Protein AF-A0AAN9G1V9-F1 (afdb_monomer)

Radius of gyration: 37.01 Å; Cα contacts (8 Å, |Δi|>4): 57; chains: 1; bounding box: 79×87×119 Å

Mean predicted aligned error: 24.45 Å

Organism: NCBI:txid31220

Structure (mmCIF, N/CA/C/O backbone):
data_AF-A0AAN9G1V9-F1
#
_entry.id   AF-A0AAN9G1V9-F1
#
loop_
_atom_site.group_PDB
_atom_site.id
_atom_site.type_symbol
_atom_site.label_atom_id
_atom_site.label_alt_id
_atom_site.label_comp_id
_atom_site.label_asym_id
_atom_site.label_entity_id
_atom_site.label_seq_id
_atom_site.pdbx_PDB_ins_code
_atom_site.Cartn_x
_atom_site.Cartn_y
_atom_site.Cartn_z
_atom_site.occupancy
_atom_site.B_iso_or_equiv
_atom_site.auth_seq_id
_atom_site.auth_comp_id
_atom_site.auth_asym_id
_atom_site.auth_atom_id
_atom_site.pdbx_PDB_model_num
ATOM 1 N N . MET A 1 1 ? 12.826 -23.739 3.101 1.00 43.09 1 MET A N 1
ATOM 2 C CA . MET A 1 1 ? 11.455 -23.445 2.634 1.00 43.09 1 MET A CA 1
ATOM 3 C C . MET A 1 1 ? 10.716 -24.760 2.512 1.00 43.09 1 MET A C 1
ATOM 5 O O . MET A 1 1 ? 11.063 -25.576 1.669 1.00 43.09 1 MET A O 1
ATOM 9 N N . THR A 1 2 ? 9.796 -25.019 3.431 1.00 38.19 2 THR A N 1
ATOM 10 C CA . THR A 1 2 ? 9.055 -26.280 3.518 1.00 38.19 2 THR A CA 1
ATOM 11 C C . THR A 1 2 ? 7.897 -26.225 2.526 1.00 38.19 2 THR A C 1
ATOM 13 O O . THR A 1 2 ? 6.968 -25.443 2.700 1.00 38.19 2 THR A O 1
ATOM 16 N N . VAL A 1 3 ? 7.967 -27.015 1.455 1.00 50.41 3 VAL A N 1
ATOM 17 C CA . VAL A 1 3 ? 6.829 -27.228 0.548 1.00 50.41 3 VAL A CA 1
ATOM 18 C C . VAL A 1 3 ? 5.730 -27.954 1.331 1.00 50.41 3 VAL A C 1
ATOM 20 O O . VAL A 1 3 ? 6.037 -28.957 1.984 1.00 50.41 3 VAL A O 1
ATOM 23 N N . PRO A 1 4 ? 4.467 -27.491 1.308 1.00 54.38 4 PRO A N 1
ATOM 24 C CA . PRO A 1 4 ? 3.395 -28.166 2.018 1.00 54.38 4 PRO A CA 1
ATOM 25 C C . PRO A 1 4 ? 3.038 -29.438 1.244 1.00 54.38 4 PRO A C 1
ATOM 27 O O . PRO A 1 4 ? 2.270 -29.418 0.285 1.00 54.38 4 PRO A O 1
ATOM 30 N N . PHE A 1 5 ? 3.634 -30.562 1.636 1.00 51.28 5 PHE A N 1
ATOM 31 C CA . PHE A 1 5 ? 3.263 -31.882 1.140 1.00 51.28 5 PHE A CA 1
ATOM 32 C C . PHE A 1 5 ? 1.996 -32.355 1.854 1.00 51.28 5 PHE A C 1
ATOM 34 O O . PHE A 1 5 ? 2.047 -33.204 2.741 1.00 51.28 5 PHE A O 1
ATOM 41 N N . SER A 1 6 ? 0.832 -31.835 1.462 1.00 62.50 6 SER A N 1
ATOM 42 C CA . SER A 1 6 ? -0.387 -32.618 1.645 1.00 62.50 6 SER A CA 1
ATOM 43 C C . SER A 1 6 ? -0.420 -33.663 0.528 1.00 62.50 6 SER A C 1
ATOM 45 O O . SER A 1 6 ? -0.450 -33.332 -0.657 1.00 62.50 6 SER A O 1
ATOM 47 N N . ASN A 1 7 ? -0.366 -34.948 0.888 1.00 62.03 7 ASN A N 1
ATOM 48 C CA . ASN A 1 7 ? -0.497 -36.070 -0.047 1.00 62.03 7 ASN A CA 1
ATOM 49 C C . ASN A 1 7 ? -1.968 -36.222 -0.486 1.00 62.03 7 ASN A C 1
ATOM 51 O O . ASN A 1 7 ? -2.624 -37.229 -0.226 1.00 62.03 7 ASN A O 1
ATOM 55 N N . THR A 1 8 ? -2.534 -35.159 -1.057 1.00 67.81 8 THR A N 1
ATOM 56 C CA . THR A 1 8 ? -3.942 -35.054 -1.433 1.00 67.81 8 THR A CA 1
ATOM 57 C C . THR A 1 8 ? -4.045 -34.817 -2.931 1.00 67.81 8 THR A C 1
ATOM 59 O O . THR A 1 8 ? -3.427 -33.913 -3.483 1.00 67.81 8 THR A O 1
ATOM 62 N N . LYS A 1 9 ? -4.871 -35.624 -3.604 1.00 76.69 9 LYS A N 1
ATOM 63 C CA . LYS A 1 9 ? -5.151 -35.495 -5.047 1.00 76.69 9 LYS A CA 1
ATOM 64 C C . LYS A 1 9 ? -5.981 -34.251 -5.390 1.00 76.69 9 LYS A C 1
ATOM 66 O O . LYS A 1 9 ? -6.107 -33.907 -6.558 1.00 76.69 9 LYS A O 1
ATOM 71 N N . LEU A 1 10 ? -6.556 -33.597 -4.381 1.00 80.69 10 LEU A N 1
ATOM 72 C CA . LEU A 1 10 ? -7.362 -32.391 -4.524 1.00 80.69 10 LEU A CA 1
ATOM 73 C C . LEU A 1 10 ? -6.550 -31.175 -4.079 1.00 80.69 10 LEU A C 1
ATOM 75 O O . LEU A 1 10 ? -5.947 -31.190 -3.003 1.00 80.69 10 LEU A O 1
ATOM 79 N N . ARG A 1 11 ? -6.566 -30.127 -4.908 1.00 78.31 11 ARG A N 1
ATOM 80 C CA . ARG A 1 11 ? -6.025 -28.805 -4.587 1.00 78.31 11 ARG A CA 1
ATOM 81 C C . ARG A 1 11 ? -7.141 -27.773 -4.584 1.00 78.31 11 ARG A C 1
ATOM 83 O O . ARG A 1 11 ? -8.057 -27.837 -5.399 1.00 78.31 11 ARG A O 1
ATOM 90 N N . VAL A 1 12 ? -7.033 -26.826 -3.662 1.00 82.31 12 VAL A N 1
ATOM 91 C CA . VAL A 1 12 ? -7.894 -25.646 -3.630 1.00 82.31 12 VAL A CA 1
ATOM 92 C C . VAL A 1 12 ? -7.513 -24.744 -4.813 1.00 82.31 12 VAL A C 1
ATOM 94 O O . VAL A 1 12 ? -6.318 -24.542 -5.032 1.00 82.31 12 VAL A O 1
ATOM 97 N N . PRO A 1 13 ? -8.480 -24.225 -5.591 1.00 85.44 13 PRO A N 1
ATOM 98 C CA . PRO A 1 13 ? -8.190 -23.269 -6.655 1.00 85.44 13 PRO A CA 1
ATOM 99 C C . PRO A 1 13 ? -7.529 -21.995 -6.118 1.00 85.44 13 PRO A C 1
ATOM 101 O O . PRO A 1 13 ? -7.918 -21.487 -5.065 1.00 85.44 13 PRO A O 1
ATOM 104 N N . ASN A 1 14 ? -6.565 -21.456 -6.864 1.00 83.25 14 ASN A N 1
ATOM 105 C CA . ASN A 1 14 ? -5.857 -20.235 -6.476 1.00 83.25 14 ASN A CA 1
ATOM 106 C C . ASN A 1 14 ? -6.836 -19.064 -6.308 1.00 83.25 14 ASN A C 1
ATOM 108 O O . ASN A 1 14 ? -7.775 -18.903 -7.092 1.00 83.25 14 ASN A O 1
ATOM 112 N N . GLY A 1 15 ? -6.622 -18.246 -5.279 1.00 86.94 15 GLY A N 1
ATOM 113 C CA . GLY A 1 15 ? -7.448 -17.084 -4.961 1.00 86.94 15 GLY A CA 1
ATOM 114 C C . GLY A 1 15 ? -8.801 -17.397 -4.321 1.00 86.94 15 GLY A C 1
ATOM 115 O O . GLY A 1 15 ? -9.485 -16.479 -3.859 1.00 86.94 15 GLY A O 1
ATOM 116 N N . PHE A 1 16 ? -9.190 -18.674 -4.225 1.00 89.06 16 PHE A N 1
ATOM 117 C CA . PHE A 1 16 ? -10.403 -19.085 -3.514 1.00 89.06 16 PHE A CA 1
ATOM 118 C C . PHE A 1 16 ? -10.346 -18.698 -2.032 1.00 89.06 16 PHE A C 1
ATOM 120 O O . PHE A 1 16 ? -11.350 -18.278 -1.454 1.00 89.06 16 PHE A O 1
ATOM 127 N N . GLN A 1 17 ? -9.160 -18.780 -1.423 1.00 88.75 17 GLN A N 1
ATOM 128 C CA . GLN A 1 17 ? -8.962 -18.421 -0.023 1.00 88.75 17 GLN A CA 1
ATOM 129 C C . GLN A 1 17 ? -9.268 -16.941 0.235 1.00 88.75 17 GLN A C 1
ATOM 131 O O . GLN A 1 17 ? -9.935 -16.630 1.221 1.00 88.75 17 GLN A O 1
ATOM 136 N N . ASN A 1 18 ? -8.860 -16.039 -0.664 1.00 89.88 18 ASN A N 1
ATOM 137 C CA . ASN A 1 18 ? -9.174 -14.612 -0.564 1.00 89.88 18 ASN A CA 1
ATOM 138 C C . ASN A 1 18 ? -10.690 -14.362 -0.567 1.00 89.88 18 ASN A C 1
ATOM 140 O O . ASN A 1 18 ? -11.219 -13.665 0.298 1.00 89.88 18 ASN A O 1
ATOM 144 N N . VAL A 1 19 ? -11.407 -14.983 -1.506 1.00 92.06 19 VAL A N 1
ATOM 145 C CA . VAL A 1 19 ? -12.865 -14.839 -1.620 1.00 92.06 19 VAL A CA 1
ATOM 146 C C . VAL A 1 19 ? -13.572 -15.336 -0.356 1.00 92.06 19 VAL A C 1
ATOM 148 O O . VAL A 1 19 ? -14.465 -14.661 0.161 1.00 92.06 19 VAL A O 1
ATOM 151 N N . MET A 1 20 ? -13.146 -16.483 0.179 1.00 93.50 20 MET A N 1
ATOM 152 C CA . MET A 1 20 ? -13.705 -17.034 1.416 1.00 93.50 20 MET A CA 1
ATOM 153 C C . MET A 1 20 ? -13.367 -16.187 2.643 1.00 93.50 20 MET A C 1
ATOM 155 O O . MET A 1 20 ? -14.208 -16.036 3.528 1.00 93.50 20 MET A O 1
ATOM 159 N N . TRP A 1 21 ? -12.172 -15.599 2.691 1.00 91.31 21 TRP A N 1
ATOM 160 C CA . TRP A 1 21 ? -11.768 -14.703 3.770 1.00 91.31 21 TRP A CA 1
ATOM 161 C C . TRP A 1 21 ? -12.626 -13.434 3.807 1.00 91.31 21 TRP A C 1
ATOM 163 O O . TRP A 1 21 ? -13.140 -13.076 4.868 1.00 91.31 21 TRP A O 1
ATOM 173 N N . VAL A 1 22 ? -12.848 -12.791 2.654 1.00 93.88 22 VAL A N 1
ATOM 174 C CA . VAL A 1 22 ? -13.727 -11.614 2.563 1.00 93.88 22 VAL A CA 1
ATOM 175 C C . VAL A 1 22 ? -15.152 -11.982 2.968 1.00 93.88 22 VAL A C 1
ATOM 177 O O . VAL A 1 22 ? -15.743 -11.287 3.789 1.00 93.88 22 VAL A O 1
ATOM 180 N N . PHE A 1 23 ? -15.685 -13.098 2.463 1.00 95.12 23 PHE A N 1
ATOM 181 C CA . PHE A 1 23 ? -17.024 -13.553 2.834 1.00 95.12 23 PHE A CA 1
ATOM 182 C C . PHE A 1 23 ? -17.165 -13.768 4.346 1.00 95.12 23 PHE A C 1
ATOM 184 O O . PHE A 1 23 ? -18.102 -13.260 4.956 1.00 95.12 23 PHE A O 1
ATOM 191 N N . ALA A 1 24 ? -16.217 -14.476 4.966 1.00 95.88 24 ALA A N 1
ATOM 192 C CA . ALA A 1 24 ? -16.230 -14.715 6.405 1.00 95.88 24 ALA A CA 1
ATOM 193 C C . ALA A 1 24 ? -16.179 -13.404 7.203 1.00 95.88 24 ALA A C 1
ATOM 195 O O . ALA A 1 24 ? -16.882 -13.257 8.202 1.00 95.88 24 ALA A O 1
ATOM 196 N N . ARG A 1 25 ? -15.381 -12.432 6.747 1.00 95.69 25 ARG A N 1
ATOM 197 C CA . ARG A 1 25 ? -15.280 -11.117 7.383 1.00 95.69 25 ARG A CA 1
ATOM 198 C C . ARG A 1 25 ? -16.586 -10.330 7.297 1.00 95.69 25 ARG A C 1
ATOM 200 O O . ARG A 1 25 ? -16.987 -9.747 8.297 1.00 95.69 25 ARG A O 1
ATOM 207 N N . GLU A 1 26 ? -17.249 -10.347 6.147 1.00 95.69 26 GLU A N 1
ATOM 208 C CA . GLU A 1 26 ? -18.547 -9.690 5.959 1.00 95.69 26 GLU A CA 1
ATOM 209 C C . GLU A 1 26 ? -19.654 -10.364 6.785 1.00 95.69 26 GLU A C 1
ATOM 211 O O . GLU A 1 26 ? -20.445 -9.686 7.435 1.00 95.69 26 GLU A O 1
ATOM 216 N N . VAL A 1 27 ? -19.648 -11.699 6.891 1.00 97.06 27 VAL A N 1
ATOM 217 C CA . VAL A 1 27 ? -20.566 -12.423 7.789 1.00 97.06 27 VAL A CA 1
ATOM 218 C C . VAL A 1 27 ? -20.347 -12.027 9.249 1.00 97.06 27 VAL A C 1
ATOM 220 O O . VAL A 1 27 ? -21.317 -11.795 9.963 1.00 97.06 27 VAL A O 1
ATOM 223 N N . MET A 1 28 ? -19.097 -11.929 9.707 1.00 96.06 28 MET A N 1
ATOM 224 C CA . MET A 1 28 ? -18.802 -11.499 11.081 1.00 96.06 28 MET A CA 1
ATOM 225 C C . MET A 1 28 ? -19.134 -10.024 11.326 1.00 96.06 28 MET A C 1
ATOM 227 O O . MET A 1 28 ? -19.453 -9.657 12.453 1.00 96.06 28 MET A O 1
ATOM 231 N N . ARG A 1 29 ? -19.060 -9.186 10.288 1.00 96.88 29 ARG A N 1
ATOM 232 C CA . ARG A 1 29 ? -19.394 -7.763 10.364 1.00 96.88 29 ARG A CA 1
ATOM 233 C C . ARG A 1 29 ? -20.897 -7.544 10.507 1.00 96.88 29 ARG A C 1
ATOM 235 O O . ARG A 1 29 ? -21.316 -6.832 11.412 1.00 96.88 29 ARG A O 1
ATOM 242 N N . ASP A 1 30 ? -21.681 -8.164 9.632 1.00 95.50 30 ASP A N 1
ATOM 243 C CA . ASP A 1 30 ? -23.130 -7.946 9.563 1.00 95.50 30 ASP A CA 1
ATOM 244 C C . ASP A 1 30 ? -23.915 -8.875 10.503 1.00 95.50 30 ASP A C 1
ATOM 246 O O . ASP A 1 30 ? -25.106 -8.669 10.727 1.00 95.50 30 ASP A O 1
ATOM 250 N N . ASN A 1 31 ? -23.261 -9.922 11.021 1.00 95.88 31 ASN A N 1
ATOM 251 C CA . ASN A 1 31 ? -23.825 -10.966 11.879 1.00 95.88 31 ASN A CA 1
ATOM 252 C C . ASN A 1 31 ? -25.255 -11.406 11.471 1.00 95.88 31 ASN A C 1
ATOM 254 O O . ASN A 1 31 ? -26.209 -11.283 12.250 1.00 95.88 31 ASN A O 1
ATOM 258 N N . PRO A 1 32 ? -25.451 -11.885 10.227 1.00 96.19 32 PRO A N 1
ATOM 259 C CA . PRO A 1 32 ? -26.775 -12.171 9.699 1.00 96.19 32 PRO A CA 1
ATOM 260 C C . PRO A 1 32 ? -27.383 -13.431 10.329 1.00 96.19 32 PRO A C 1
ATOM 262 O O . PRO A 1 32 ? -26.742 -14.473 10.429 1.00 96.19 32 PRO A O 1
ATOM 265 N N . GLN A 1 33 ? -28.685 -13.384 10.620 1.00 93.88 33 GLN A N 1
ATOM 266 C CA . GLN A 1 33 ? -29.441 -14.522 11.171 1.00 93.88 33 GLN A CA 1
ATOM 267 C C . GLN A 1 33 ? -29.495 -15.745 10.230 1.00 93.88 33 GLN A C 1
ATOM 269 O O . GLN A 1 33 ? -29.652 -16.876 10.680 1.00 93.88 33 GLN A O 1
ATOM 274 N N . ASN A 1 34 ? -29.379 -15.540 8.910 1.00 96.19 34 ASN A N 1
ATOM 275 C CA . ASN A 1 34 ? -29.350 -16.620 7.919 1.00 96.19 34 ASN A CA 1
ATOM 276 C C . ASN A 1 34 ? -28.153 -16.463 6.973 1.00 96.19 34 ASN A C 1
ATOM 278 O O . ASN A 1 34 ? -28.206 -15.726 5.982 1.00 96.19 34 ASN A O 1
ATOM 282 N N . ILE A 1 35 ? -27.092 -17.212 7.271 1.00 95.19 35 ILE A N 1
ATOM 283 C CA . ILE A 1 35 ? -25.820 -17.181 6.540 1.00 95.19 35 ILE A CA 1
ATOM 284 C C . ILE A 1 35 ? -25.989 -17.674 5.098 1.00 95.19 35 ILE A C 1
ATOM 286 O O . ILE A 1 35 ? -25.373 -17.121 4.192 1.00 95.19 35 ILE A O 1
ATOM 290 N N . HIS A 1 36 ? -26.854 -18.659 4.840 1.00 95.56 36 HIS A N 1
ATOM 291 C CA . HIS A 1 36 ? -27.054 -19.194 3.487 1.00 95.56 36 HIS A CA 1
ATOM 292 C C . HIS A 1 36 ? -27.676 -18.155 2.547 1.00 95.56 36 HIS A C 1
ATOM 294 O O . HIS A 1 36 ? -27.183 -17.931 1.439 1.00 95.56 36 HIS A O 1
ATOM 300 N N . LYS A 1 37 ? -28.731 -17.466 3.005 1.00 96.62 37 LYS A N 1
ATOM 301 C CA . LYS A 1 37 ? -29.372 -16.384 2.242 1.00 96.62 37 LYS A CA 1
ATOM 302 C C . LYS A 1 37 ? -28.420 -15.202 2.059 1.00 96.62 37 LYS A C 1
ATOM 304 O O . LYS A 1 37 ? -28.397 -14.604 0.984 1.00 96.62 37 LYS A O 1
ATOM 309 N N . TYR A 1 38 ? -27.635 -14.880 3.086 1.00 96.69 38 TYR A N 1
ATOM 310 C CA . TYR A 1 38 ? -26.616 -13.837 3.013 1.00 96.69 38 TYR A CA 1
ATOM 311 C C . TYR A 1 38 ? -25.524 -14.183 1.990 1.00 96.69 38 TYR A C 1
ATOM 313 O O . TYR A 1 38 ? -25.258 -13.385 1.096 1.00 96.69 38 TYR A O 1
ATOM 321 N N . GLY A 1 39 ? -24.988 -15.405 2.030 1.00 96.31 39 GLY A N 1
ATOM 322 C CA . GLY A 1 39 ? -24.007 -15.915 1.071 1.00 96.31 39 GLY A CA 1
ATOM 323 C C . GLY A 1 39 ? -24.503 -15.874 -0.367 1.00 96.31 39 GLY A C 1
ATOM 324 O O . GLY A 1 39 ? -23.800 -15.369 -1.238 1.00 96.31 39 GLY A O 1
ATOM 325 N N . TYR A 1 40 ? -25.745 -16.294 -0.622 1.00 96.75 40 TYR A N 1
ATOM 326 C CA . TYR A 1 40 ? -26.344 -16.167 -1.952 1.00 96.75 40 TYR A CA 1
ATOM 327 C C . TYR A 1 40 ? -26.345 -14.711 -2.444 1.00 96.75 40 TYR A C 1
ATOM 329 O O . TYR A 1 40 ? -25.928 -14.432 -3.569 1.00 96.75 40 TYR A O 1
ATOM 337 N N . ARG A 1 41 ? -26.763 -13.757 -1.602 1.00 96.50 41 ARG A N 1
ATOM 338 C CA . ARG A 1 41 ? -26.767 -12.325 -1.955 1.00 96.50 41 ARG A CA 1
ATOM 339 C C . ARG A 1 41 ? -25.353 -11.775 -2.153 1.00 96.50 41 ARG A C 1
ATOM 341 O O . ARG A 1 41 ? -25.133 -10.991 -3.071 1.00 96.50 41 ARG A O 1
ATOM 348 N N . PHE A 1 42 ? -24.406 -12.203 -1.328 1.00 95.50 42 PHE A N 1
ATOM 349 C CA . PHE A 1 42 ? -23.008 -11.798 -1.409 1.00 95.50 42 PHE A CA 1
ATOM 350 C C . PHE A 1 42 ? -22.361 -12.265 -2.719 1.00 95.50 42 PHE A C 1
ATOM 352 O O . PHE A 1 42 ? -21.870 -11.445 -3.493 1.00 95.50 42 PHE A O 1
ATOM 359 N N . PHE A 1 43 ? -22.436 -13.561 -3.034 1.00 94.62 43 PHE A N 1
ATOM 360 C CA . PHE A 1 43 ? -21.830 -14.102 -4.252 1.00 94.62 43 PHE A CA 1
ATOM 361 C C . PHE A 1 43 ? -22.541 -13.633 -5.524 1.00 94.62 43 PHE A C 1
ATOM 363 O O . PHE A 1 43 ? -21.879 -13.343 -6.516 1.00 94.62 43 PHE A O 1
ATOM 370 N N . THR A 1 44 ? -23.866 -13.462 -5.503 1.00 95.62 44 THR A N 1
ATOM 371 C CA . THR A 1 44 ? -24.577 -12.856 -6.645 1.00 95.62 44 THR A CA 1
ATOM 372 C C . THR A 1 44 ? -24.180 -11.398 -6.863 1.00 95.62 44 THR A C 1
ATOM 374 O O . THR A 1 44 ? -24.041 -10.977 -8.010 1.00 95.62 44 THR A O 1
ATOM 377 N N . LYS A 1 45 ? -23.946 -10.625 -5.793 1.00 93.50 45 LYS A N 1
ATOM 378 C CA . LYS A 1 45 ? -23.397 -9.266 -5.891 1.00 93.50 45 LYS A CA 1
ATOM 379 C C . LYS A 1 45 ? -21.991 -9.284 -6.495 1.00 93.50 45 LYS A C 1
ATOM 381 O O . LYS A 1 45 ? -21.746 -8.523 -7.424 1.00 93.50 45 LYS A O 1
ATOM 386 N N . LEU A 1 46 ? -21.106 -10.172 -6.035 1.00 91.25 46 LEU A N 1
ATOM 387 C CA . LEU A 1 46 ? -19.757 -10.311 -6.597 1.00 91.25 46 LEU A CA 1
ATOM 388 C C . LEU A 1 46 ? -19.774 -10.678 -8.086 1.00 91.25 46 LEU A C 1
ATOM 390 O O . LEU A 1 46 ? -19.030 -10.089 -8.863 1.00 91.25 46 LEU A O 1
ATOM 394 N N . LEU A 1 47 ? -20.650 -11.596 -8.505 1.00 92.81 47 LEU A N 1
ATOM 395 C CA . LEU A 1 47 ? -20.792 -11.965 -9.917 1.00 92.81 47 LEU A CA 1
ATOM 396 C C . LEU A 1 47 ? -21.274 -10.790 -10.779 1.00 92.81 47 LEU A C 1
ATOM 398 O O . LEU A 1 47 ? -20.784 -10.610 -11.890 1.00 92.81 47 LEU A O 1
ATOM 402 N N . LYS A 1 48 ? -22.195 -9.963 -10.266 1.00 93.88 48 LYS A N 1
ATOM 403 C CA . LYS A 1 48 ? -22.640 -8.743 -10.958 1.00 93.88 48 LYS A CA 1
ATOM 404 C C . LYS A 1 48 ? -21.520 -7.717 -11.083 1.00 93.88 48 LYS A C 1
ATOM 406 O O . LYS A 1 48 ? -21.332 -7.174 -12.163 1.00 93.88 48 LYS A O 1
ATOM 411 N N . ILE A 1 49 ? -20.776 -7.478 -10.002 1.00 89.06 49 ILE A N 1
ATOM 412 C CA . ILE A 1 49 ? -19.627 -6.562 -10.008 1.00 89.06 49 ILE A CA 1
ATOM 413 C C . ILE A 1 49 ? -18.598 -7.035 -11.034 1.00 89.06 49 ILE A C 1
ATOM 415 O O . ILE A 1 49 ? -18.191 -6.255 -11.883 1.00 89.06 49 ILE A O 1
ATOM 419 N N . ARG A 1 50 ? -18.273 -8.333 -11.050 1.00 91.19 50 ARG A N 1
ATOM 420 C CA . ARG A 1 50 ? -17.376 -8.919 -12.053 1.00 91.19 50 ARG A CA 1
ATOM 421 C C . ARG A 1 50 ? -17.874 -8.709 -13.484 1.00 91.19 50 ARG A C 1
ATOM 423 O O . ARG A 1 50 ? -17.068 -8.431 -14.362 1.00 91.19 50 ARG A O 1
ATOM 430 N N . ALA A 1 51 ? -19.175 -8.857 -13.731 1.00 92.06 51 ALA A N 1
ATOM 431 C CA . ALA A 1 51 ? -19.744 -8.652 -15.061 1.00 92.06 51 ALA A CA 1
ATOM 432 C C . ALA A 1 51 ? -19.669 -7.185 -15.523 1.00 92.06 51 ALA A C 1
ATOM 434 O O . ALA A 1 51 ? -19.572 -6.936 -16.719 1.00 92.06 51 ALA A O 1
ATOM 435 N N . ILE A 1 52 ? -19.713 -6.230 -14.589 1.00 93.44 52 ILE A N 1
ATOM 436 C CA . ILE A 1 52 ? -19.686 -4.790 -14.880 1.00 93.44 52 ILE A CA 1
ATOM 437 C C . ILE A 1 52 ? -18.248 -4.267 -14.976 1.00 93.44 52 ILE A C 1
ATOM 439 O O . ILE A 1 52 ? -17.900 -3.579 -15.928 1.00 93.44 52 ILE A O 1
ATOM 443 N N . GLU A 1 53 ? -17.416 -4.574 -13.983 1.00 89.06 53 GLU A N 1
ATOM 444 C CA . GLU A 1 53 ? -16.060 -4.033 -13.844 1.00 89.06 53 GLU A CA 1
ATOM 445 C C . GLU A 1 53 ? -15.009 -4.882 -14.567 1.00 89.06 53 GLU A C 1
ATOM 447 O O . GLU A 1 53 ? -13.879 -4.441 -14.757 1.00 89.06 53 GLU A O 1
ATOM 452 N N . GLY A 1 54 ? -15.339 -6.124 -14.935 1.00 87.31 54 GLY A N 1
ATOM 453 C CA . GLY A 1 54 ? -14.394 -7.071 -15.531 1.00 87.31 54 GLY A CA 1
ATOM 454 C C . GLY A 1 54 ? -13.319 -7.581 -14.562 1.00 87.31 54 GLY A C 1
ATOM 455 O O . GLY A 1 54 ? -12.516 -8.433 -14.938 1.00 87.31 54 GLY A O 1
ATOM 456 N N . HIS A 1 55 ? -13.298 -7.105 -13.313 1.00 82.62 55 HIS A N 1
ATOM 457 C CA . HIS A 1 55 ? -12.313 -7.493 -12.311 1.00 82.62 55 HIS A CA 1
ATOM 458 C C . HIS A 1 55 ? -12.812 -8.663 -11.449 1.00 82.62 55 HIS A C 1
ATOM 460 O O . HIS A 1 55 ? -13.872 -8.589 -10.826 1.00 82.62 55 HIS A O 1
ATOM 466 N N . ASP A 1 56 ? -12.042 -9.755 -11.396 1.00 87.06 56 ASP A N 1
ATOM 467 C CA . ASP A 1 56 ? -12.344 -10.917 -10.555 1.00 87.06 56 ASP A CA 1
ATOM 468 C C . ASP A 1 56 ? -11.515 -10.882 -9.251 1.00 87.06 56 ASP A C 1
ATOM 470 O O . ASP A 1 56 ? -10.287 -11.029 -9.298 1.00 87.06 56 ASP A O 1
ATOM 474 N N . PRO A 1 57 ? -12.146 -10.746 -8.067 1.00 85.00 57 PRO A N 1
ATOM 475 C CA . PRO A 1 57 ? -11.431 -10.743 -6.789 1.00 85.00 57 PRO A CA 1
ATOM 476 C C . PRO A 1 57 ? -10.692 -12.061 -6.503 1.00 85.00 57 PRO A C 1
ATOM 478 O O . PRO A 1 57 ? -9.701 -12.057 -5.764 1.00 85.00 57 PRO A O 1
ATOM 481 N N . ALA A 1 58 ? -11.126 -13.183 -7.093 1.00 87.44 58 ALA A N 1
ATOM 482 C CA . ALA A 1 58 ? -10.392 -14.444 -7.013 1.00 87.44 58 ALA A CA 1
ATOM 483 C C . ALA A 1 58 ? -9.074 -14.358 -7.793 1.00 87.44 58 ALA A C 1
ATOM 485 O O . ALA A 1 58 ? -8.030 -14.759 -7.284 1.00 87.44 58 ALA A O 1
ATOM 486 N N . GLN A 1 59 ? -9.081 -13.759 -8.988 1.00 86.88 59 GLN A N 1
ATOM 487 C 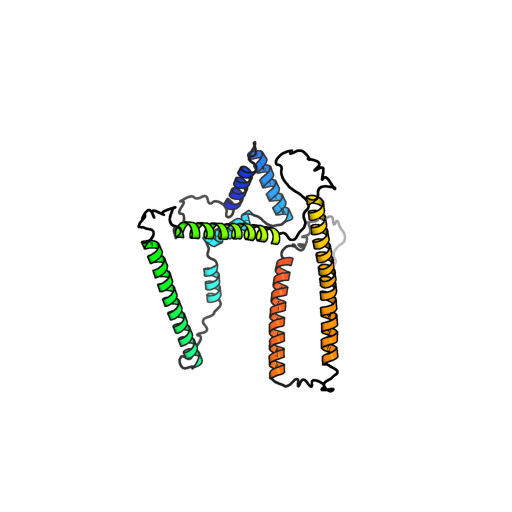CA . GLN A 1 59 ? -7.855 -13.561 -9.763 1.00 86.88 59 GLN A CA 1
ATOM 488 C C . GLN A 1 59 ? -6.877 -12.649 -9.025 1.00 86.88 59 GLN A C 1
ATOM 490 O O . GLN A 1 59 ? -5.694 -12.972 -8.948 1.00 86.88 59 GLN A O 1
ATOM 495 N N . HIS A 1 60 ? -7.350 -11.557 -8.420 1.00 82.69 60 HIS A N 1
ATOM 496 C CA . HIS A 1 60 ? -6.481 -10.678 -7.633 1.00 82.69 60 HIS A CA 1
ATOM 497 C C . HIS A 1 60 ? -5.825 -11.418 -6.452 1.00 82.69 60 HIS A C 1
ATOM 499 O O . HIS A 1 60 ? -4.615 -11.312 -6.240 1.00 82.69 60 HIS A O 1
ATOM 505 N N . GLY A 1 61 ? -6.606 -12.232 -5.732 1.00 83.25 61 GLY A N 1
ATOM 506 C CA . GLY A 1 61 ? -6.100 -13.111 -4.676 1.00 83.25 61 GLY A CA 1
ATOM 507 C C . GLY A 1 61 ? -5.050 -14.098 -5.193 1.00 83.25 61 GLY A C 1
ATOM 508 O O . GLY A 1 61 ? -3.971 -14.201 -4.612 1.00 83.25 61 GLY A O 1
ATOM 509 N N . ALA A 1 62 ? -5.299 -14.733 -6.340 1.00 85.00 62 ALA A N 1
ATOM 510 C CA . ALA A 1 62 ? -4.364 -15.671 -6.959 1.00 85.00 62 ALA A CA 1
ATOM 511 C C . ALA A 1 62 ? -3.003 -15.026 -7.288 1.00 85.00 62 ALA A C 1
ATOM 513 O O . ALA A 1 62 ? -1.967 -15.631 -7.032 1.00 85.00 62 ALA A O 1
ATOM 514 N N . HIS A 1 63 ? -2.980 -13.775 -7.767 1.00 78.44 63 HIS A N 1
ATOM 515 C CA . HIS A 1 63 ? -1.728 -13.040 -8.014 1.00 78.44 63 HIS A CA 1
ATOM 516 C C . HIS A 1 63 ? -0.966 -12.716 -6.717 1.00 78.44 63 HIS A C 1
ATOM 518 O O . HIS A 1 63 ? 0.258 -12.570 -6.713 1.00 78.44 63 HIS A O 1
ATOM 524 N N . SER A 1 64 ? -1.671 -12.559 -5.593 1.00 71.88 64 SER A N 1
ATOM 525 C CA . SER A 1 64 ? -1.036 -12.366 -4.285 1.00 71.88 64 SER A CA 1
ATOM 526 C C . SER A 1 64 ? -0.463 -13.663 -3.710 1.00 71.88 64 SER A C 1
ATOM 528 O O . SER A 1 64 ? 0.631 -13.637 -3.153 1.00 71.88 64 SER A O 1
ATOM 530 N N . GLU A 1 65 ? -1.154 -14.785 -3.915 1.00 71.62 65 GLU A N 1
ATOM 531 C CA . GLU A 1 65 ? -0.709 -16.118 -3.503 1.00 71.62 65 GLU A CA 1
ATOM 532 C C . GLU A 1 65 ? 0.497 -16.584 -4.337 1.00 71.62 65 GLU A C 1
ATOM 534 O O . GLU A 1 65 ? 1.469 -17.094 -3.782 1.00 71.62 65 GLU A O 1
ATOM 539 N N . ASP A 1 66 ? 0.496 -16.337 -5.652 1.00 64.75 66 ASP A N 1
ATOM 540 C CA . ASP A 1 66 ? 1.583 -16.759 -6.547 1.00 64.75 66 ASP A CA 1
ATOM 541 C C . ASP A 1 66 ? 2.899 -16.017 -6.268 1.00 64.75 66 ASP A C 1
ATOM 543 O O . ASP A 1 66 ? 3.961 -16.627 -6.324 1.00 64.75 66 ASP A O 1
ATOM 547 N N . ARG A 1 67 ? 2.863 -14.751 -5.818 1.00 57.62 67 ARG A N 1
ATOM 548 C CA . ARG A 1 67 ? 4.071 -14.032 -5.351 1.00 57.62 67 ARG A CA 1
ATOM 549 C C . ARG A 1 67 ? 4.814 -14.754 -4.224 1.00 57.62 67 ARG A C 1
ATOM 551 O O . ARG A 1 67 ? 6.018 -14.562 -4.070 1.00 57.62 67 ARG A O 1
ATOM 558 N N . PHE A 1 68 ? 4.106 -15.559 -3.434 1.00 52.97 68 PHE A N 1
ATOM 559 C CA . PHE A 1 68 ? 4.678 -16.313 -2.323 1.00 52.97 68 PHE A CA 1
ATOM 560 C C . PHE A 1 68 ? 5.253 -17.673 -2.757 1.00 52.97 68 PHE A C 1
ATOM 562 O O . PHE A 1 68 ? 6.118 -18.212 -2.068 1.00 52.97 68 PHE A O 1
ATOM 569 N N . TYR A 1 69 ? 4.805 -18.219 -3.897 1.00 56.28 69 TYR A N 1
ATOM 570 C CA . TYR A 1 69 ? 5.176 -19.560 -4.374 1.00 56.28 69 TYR A CA 1
ATOM 571 C C . TYR A 1 69 ? 6.051 -19.562 -5.634 1.00 56.28 69 TYR A C 1
ATOM 573 O O . TYR A 1 69 ? 6.914 -20.426 -5.772 1.00 56.28 69 TYR A O 1
ATOM 581 N N . ASN A 1 70 ? 5.898 -18.575 -6.512 1.00 56.84 70 ASN A N 1
ATOM 582 C CA . ASN A 1 70 ? 6.764 -18.313 -7.650 1.00 56.84 70 ASN A CA 1
ATOM 583 C C . ASN A 1 70 ? 7.317 -16.897 -7.520 1.00 56.84 70 ASN A C 1
ATOM 585 O O . ASN A 1 70 ? 6.699 -15.923 -7.948 1.00 56.84 70 ASN A O 1
ATOM 589 N N . ASN A 1 71 ? 8.519 -16.770 -6.957 1.00 55.25 71 ASN A N 1
ATOM 590 C CA . ASN A 1 71 ? 9.244 -15.511 -7.040 1.00 55.25 71 ASN A CA 1
ATOM 591 C C . ASN A 1 71 ? 9.611 -15.244 -8.511 1.00 55.25 71 ASN A C 1
ATOM 593 O O . ASN A 1 71 ? 10.641 -15.704 -9.010 1.00 55.25 71 ASN A O 1
ATOM 597 N N . TRP A 1 72 ? 8.744 -14.516 -9.214 1.00 53.16 72 TRP A N 1
ATOM 598 C CA . TRP A 1 72 ? 8.936 -14.132 -10.610 1.00 53.16 72 TRP A CA 1
ATOM 599 C C . TRP A 1 72 ? 10.190 -13.264 -10.792 1.00 53.16 72 TRP A C 1
ATOM 601 O O . TRP A 1 72 ? 10.767 -13.267 -11.875 1.00 53.16 72 TRP A O 1
ATOM 611 N N . ALA A 1 73 ? 10.705 -12.658 -9.712 1.00 53.69 73 ALA A N 1
ATOM 612 C CA . ALA A 1 73 ? 11.970 -11.927 -9.725 1.00 53.69 73 ALA A CA 1
ATOM 613 C C . ALA A 1 73 ? 13.170 -12.801 -10.135 1.00 53.69 73 ALA A C 1
ATOM 615 O O . ALA A 1 73 ? 14.121 -12.276 -10.703 1.00 53.69 73 ALA A O 1
ATOM 616 N N . TYR A 1 74 ? 13.127 -14.124 -9.909 1.00 53.97 74 TYR A N 1
ATOM 617 C CA . TYR A 1 74 ? 14.178 -15.034 -10.392 1.00 53.97 74 TYR A CA 1
ATOM 618 C C . TYR A 1 74 ? 13.986 -15.465 -11.852 1.00 53.97 74 TYR A C 1
ATOM 620 O O . TYR A 1 74 ? 14.953 -15.806 -12.530 1.00 53.97 74 TYR A O 1
ATOM 628 N N . LYS A 1 75 ? 12.746 -15.461 -12.356 1.00 54.56 75 LYS A N 1
ATOM 629 C CA . LYS A 1 75 ? 12.465 -15.777 -13.764 1.00 54.56 75 LYS A CA 1
ATOM 630 C C . LYS A 1 75 ? 12.775 -14.595 -14.671 1.00 54.56 75 LY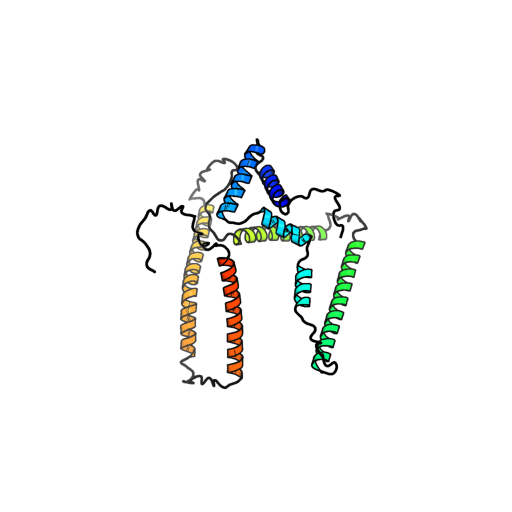S A C 1
ATOM 632 O O . LYS A 1 75 ? 13.268 -14.810 -15.767 1.00 54.56 75 LYS A O 1
ATOM 637 N N . GLU A 1 76 ? 12.533 -13.374 -14.214 1.00 55.97 76 GLU A N 1
ATOM 638 C CA . GLU A 1 76 ? 12.851 -12.161 -14.967 1.00 55.97 76 GLU A CA 1
ATOM 639 C C . GLU A 1 76 ? 14.370 -11.950 -15.051 1.00 55.97 76 GLU A C 1
ATOM 641 O O . GLU A 1 76 ? 14.887 -11.678 -16.131 1.00 55.97 76 GLU A O 1
ATOM 646 N N . SER A 1 77 ? 15.114 -12.232 -13.970 1.00 57.25 77 SER A N 1
ATOM 647 C CA . SER A 1 77 ? 16.582 -12.267 -14.022 1.00 57.25 77 SER A CA 1
ATOM 648 C C . SER A 1 77 ? 17.111 -13.374 -14.935 1.00 57.25 77 SER A C 1
ATOM 650 O O . SER A 1 77 ? 18.065 -13.145 -15.664 1.00 57.25 77 SER A O 1
ATOM 652 N N . ALA A 1 78 ? 16.492 -14.561 -14.935 1.00 57.47 78 ALA A N 1
ATOM 653 C CA . ALA A 1 78 ? 16.904 -15.663 -15.807 1.00 57.47 78 ALA A CA 1
ATOM 654 C C . ALA A 1 78 ? 16.541 -15.418 -17.282 1.00 57.47 78 ALA A C 1
ATOM 656 O O . ALA A 1 78 ? 17.307 -15.782 -18.165 1.00 57.47 78 ALA A O 1
ATOM 657 N N . SER A 1 79 ? 15.403 -14.776 -17.556 1.00 58.28 79 SER A N 1
ATOM 658 C CA . SER A 1 79 ? 14.980 -14.397 -18.908 1.00 58.28 79 SER A CA 1
ATOM 659 C C . SER A 1 79 ? 15.823 -13.258 -19.476 1.00 58.28 79 SER A C 1
ATOM 661 O O . SER A 1 79 ? 16.076 -13.249 -20.675 1.00 58.28 79 SER A O 1
ATOM 663 N N . MET A 1 80 ? 16.253 -12.309 -18.639 1.00 54.72 80 MET A N 1
ATOM 664 C CA . MET A 1 80 ? 17.191 -11.255 -19.030 1.00 54.72 80 ME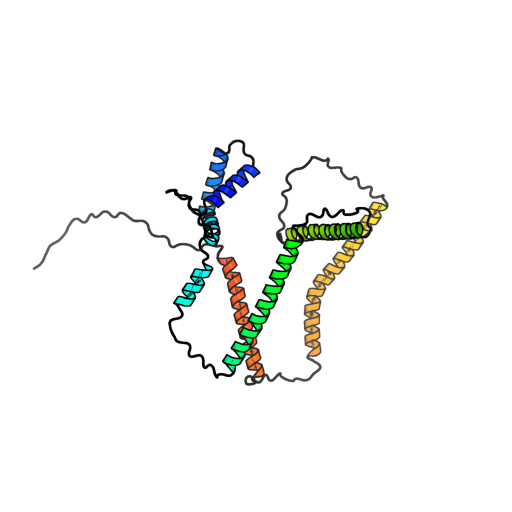T A CA 1
ATOM 665 C C . MET A 1 80 ? 18.582 -11.837 -19.309 1.00 54.72 80 MET A C 1
ATOM 667 O O . MET A 1 80 ? 19.211 -11.445 -20.283 1.00 54.72 80 MET A O 1
ATOM 671 N N . LEU A 1 81 ? 19.017 -12.824 -18.517 1.00 55.19 81 LEU A N 1
ATOM 672 C CA . LEU A 1 81 ? 20.273 -13.544 -18.736 1.00 55.19 81 LEU A CA 1
ATOM 673 C C . LEU A 1 81 ? 20.238 -14.426 -19.997 1.00 55.19 81 LEU A C 1
ATOM 675 O O . LEU A 1 81 ? 21.254 -14.580 -20.652 1.00 55.19 81 LEU A O 1
ATOM 679 N N . ALA A 1 82 ? 19.074 -14.978 -20.356 1.00 57.09 82 ALA A N 1
ATOM 680 C CA . ALA A 1 82 ? 18.904 -15.824 -21.541 1.00 57.09 82 ALA A CA 1
ATOM 681 C C . ALA A 1 82 ? 18.794 -15.046 -22.868 1.00 57.09 82 ALA A C 1
ATOM 683 O O . ALA A 1 82 ? 18.867 -15.661 -23.925 1.00 57.09 82 ALA A O 1
ATOM 684 N N . PHE A 1 83 ? 18.583 -13.725 -22.819 1.00 50.84 83 PHE A N 1
ATOM 685 C CA . PHE A 1 83 ? 18.585 -12.835 -23.993 1.00 50.84 83 PHE A CA 1
ATOM 686 C C . PHE A 1 83 ? 19.928 -12.120 -24.205 1.00 50.84 83 PHE A C 1
ATOM 688 O O . PHE A 1 83 ? 20.088 -11.397 -25.186 1.00 50.84 83 PHE A O 1
ATOM 695 N N . MET A 1 84 ? 20.875 -12.295 -23.282 1.00 56.38 84 MET A N 1
ATOM 696 C CA . MET A 1 84 ? 22.271 -11.930 -23.482 1.00 56.38 84 MET A CA 1
ATOM 697 C C . MET A 1 84 ? 22.939 -13.155 -24.104 1.00 56.38 84 MET A C 1
ATOM 699 O O . MET A 1 84 ? 23.461 -14.004 -23.386 1.00 56.38 84 MET A O 1
ATOM 703 N N . ASP A 1 85 ? 22.811 -13.286 -25.427 1.00 47.81 85 ASP A N 1
ATOM 704 C CA . ASP A 1 85 ? 23.601 -14.236 -26.216 1.00 47.81 85 ASP A CA 1
ATOM 705 C C . ASP A 1 85 ? 25.085 -14.131 -25.820 1.00 47.81 85 ASP A C 1
ATOM 707 O O . ASP A 1 85 ? 25.542 -13.056 -25.425 1.00 47.81 85 ASP A O 1
ATOM 711 N N . ASP A 1 86 ? 25.799 -15.257 -25.918 1.00 53.25 86 ASP A N 1
ATOM 712 C CA . ASP A 1 86 ? 27.217 -15.489 -25.601 1.00 53.25 86 ASP A CA 1
ATOM 713 C C . ASP A 1 86 ? 28.197 -14.604 -26.413 1.00 53.25 86 ASP A C 1
ATOM 715 O O . ASP A 1 86 ? 29.115 -15.086 -27.078 1.00 53.25 86 ASP A O 1
ATOM 719 N N . GLU A 1 87 ? 28.017 -13.289 -26.397 1.00 57.66 87 GLU A N 1
ATOM 720 C CA . GLU A 1 87 ? 29.006 -12.325 -26.843 1.00 57.66 87 GLU A CA 1
ATOM 721 C C . GLU A 1 87 ? 29.984 -12.169 -25.677 1.00 57.66 87 GLU A C 1
ATOM 723 O O . GLU A 1 87 ? 29.695 -11.502 -24.680 1.00 57.66 87 GLU A O 1
ATOM 728 N N . GLU A 1 88 ? 31.111 -12.887 -25.749 1.00 60.22 88 GLU A N 1
ATOM 729 C CA . GLU A 1 88 ? 32.238 -12.699 -24.835 1.00 60.22 88 GLU A CA 1
ATOM 730 C C . GLU A 1 88 ? 32.563 -11.202 -24.792 1.00 60.22 88 GLU A C 1
ATOM 732 O O . GLU A 1 88 ? 33.130 -10.638 -25.728 1.00 60.22 88 GLU A O 1
ATOM 737 N N . ILE A 1 89 ? 32.156 -10.534 -23.712 1.00 61.44 89 ILE A N 1
ATOM 738 C CA . ILE A 1 89 ? 32.548 -9.154 -23.457 1.00 61.44 89 ILE A CA 1
ATOM 739 C C . ILE A 1 89 ? 34.050 -9.214 -23.167 1.00 61.44 89 ILE A C 1
ATOM 741 O O . ILE A 1 89 ? 34.456 -9.550 -22.053 1.00 61.44 89 ILE A O 1
ATOM 745 N N . ASP A 1 90 ? 34.867 -8.939 -24.184 1.00 66.56 90 ASP A N 1
ATOM 746 C CA . ASP A 1 90 ? 36.322 -8.832 -24.070 1.00 66.56 90 ASP A CA 1
ATOM 747 C C . ASP A 1 90 ? 36.659 -7.540 -23.312 1.00 66.56 90 ASP A C 1
ATOM 749 O O . ASP A 1 90 ? 36.860 -6.464 -23.880 1.00 66.56 90 ASP A O 1
ATOM 753 N N . ILE A 1 91 ? 36.575 -7.621 -21.983 1.00 71.31 91 ILE A N 1
ATOM 754 C CA . ILE A 1 91 ? 36.919 -6.528 -21.078 1.00 71.31 91 ILE A CA 1
ATOM 755 C C . ILE A 1 91 ? 38.444 -6.466 -21.003 1.00 71.31 91 ILE A C 1
ATOM 757 O O . ILE A 1 91 ? 39.067 -7.310 -20.354 1.00 71.31 91 ILE A O 1
ATOM 761 N N . ASP A 1 92 ? 39.041 -5.439 -21.609 1.00 79.12 92 ASP A N 1
ATOM 762 C CA . ASP A 1 92 ? 40.469 -5.167 -21.453 1.00 79.12 92 ASP A CA 1
ATOM 763 C C . ASP A 1 92 ? 40.783 -4.849 -19.980 1.00 79.12 92 ASP A C 1
ATOM 765 O O . ASP A 1 92 ? 40.433 -3.799 -19.431 1.00 79.12 92 ASP A O 1
ATOM 769 N N . LEU A 1 93 ? 41.436 -5.802 -19.315 1.00 78.19 93 LEU A N 1
ATOM 770 C CA . LEU A 1 93 ? 41.837 -5.719 -17.911 1.00 78.19 93 LEU A CA 1
ATOM 771 C C . LEU A 1 93 ? 42.913 -4.653 -17.648 1.00 78.19 93 LEU A C 1
ATOM 773 O O . LEU A 1 93 ? 43.171 -4.367 -16.482 1.00 78.19 93 LEU A O 1
ATOM 777 N N . ASN A 1 94 ? 43.535 -4.091 -18.691 1.00 81.19 94 ASN A N 1
ATOM 778 C CA . ASN A 1 94 ? 44.521 -3.013 -18.574 1.00 81.19 94 ASN A CA 1
ATOM 779 C C . ASN A 1 94 ? 43.951 -1.626 -18.921 1.00 81.19 94 ASN A C 1
ATOM 781 O O . ASN A 1 94 ? 44.701 -0.647 -18.912 1.00 81.19 94 ASN A O 1
ATOM 785 N N . ASP A 1 95 ? 42.660 -1.515 -19.251 1.00 89.12 95 ASP A N 1
ATOM 786 C CA . ASP A 1 95 ? 42.021 -0.218 -19.472 1.00 89.12 95 ASP A CA 1
ATOM 787 C C . ASP A 1 95 ? 41.887 0.546 -18.136 1.00 89.12 95 ASP A C 1
ATOM 789 O O . ASP A 1 95 ? 41.276 0.049 -17.185 1.00 89.12 95 ASP A O 1
ATOM 793 N N . PRO A 1 96 ? 42.391 1.789 -18.025 1.00 89.88 96 PRO A N 1
ATOM 794 C CA . PRO A 1 96 ? 42.243 2.584 -16.810 1.00 89.88 96 PRO A CA 1
ATOM 795 C C . PRO A 1 96 ? 40.792 2.742 -16.326 1.00 89.88 96 PRO A C 1
ATOM 797 O O . PRO A 1 96 ? 40.565 2.927 -15.126 1.00 89.88 96 PRO A O 1
ATOM 800 N N . ALA A 1 97 ? 39.796 2.680 -17.217 1.00 87.31 97 ALA A N 1
ATOM 801 C CA . ALA A 1 97 ? 38.392 2.753 -16.815 1.00 87.31 97 ALA A CA 1
ATOM 802 C C . ALA A 1 97 ? 37.903 1.461 -16.130 1.00 87.31 97 ALA A C 1
ATOM 804 O O . ALA A 1 97 ? 37.127 1.539 -15.169 1.00 87.31 97 ALA A O 1
ATOM 805 N N . THR A 1 98 ? 38.380 0.285 -16.557 1.00 87.50 98 THR A N 1
ATOM 806 C CA . THR A 1 98 ? 38.032 -1.006 -15.939 1.00 87.50 98 THR A CA 1
ATOM 807 C C . THR A 1 98 ? 38.677 -1.139 -14.560 1.00 87.50 98 THR A C 1
ATOM 809 O O . THR A 1 98 ? 38.008 -1.555 -13.608 1.00 87.50 98 THR A O 1
ATOM 812 N N . GLU A 1 99 ? 39.912 -0.658 -14.393 1.00 87.81 99 GLU A N 1
ATOM 813 C CA . GLU A 1 99 ? 40.588 -0.579 -13.093 1.00 87.81 99 GLU A CA 1
ATOM 814 C C . GLU A 1 99 ? 39.846 0.340 -12.106 1.00 87.81 99 GLU A C 1
ATOM 816 O O . GLU A 1 99 ? 39.592 -0.040 -10.957 1.00 87.81 99 GLU A O 1
ATOM 821 N N . GLN A 1 100 ? 39.433 1.535 -12.545 1.00 90.44 100 GLN A N 1
ATOM 822 C CA . GLN A 1 100 ? 38.661 2.470 -11.714 1.00 90.44 100 GLN A CA 1
ATOM 823 C C . GLN A 1 100 ? 37.307 1.884 -11.297 1.00 90.44 100 GLN A C 1
ATOM 825 O O . GLN A 1 100 ? 36.908 2.001 -10.132 1.00 90.44 100 GLN A O 1
ATOM 830 N N . ALA A 1 101 ? 36.610 1.219 -12.223 1.00 89.12 101 ALA A N 1
ATOM 831 C CA . ALA A 1 101 ? 35.352 0.540 -11.938 1.00 89.12 101 ALA A CA 1
ATOM 832 C C . ALA A 1 101 ? 35.543 -0.607 -10.932 1.00 89.12 101 ALA A C 1
ATOM 834 O O . ALA A 1 101 ? 34.770 -0.726 -9.976 1.00 89.12 101 ALA A O 1
ATOM 835 N N . ALA A 1 102 ? 36.603 -1.407 -11.083 1.00 90.94 102 ALA A N 1
ATOM 836 C CA . ALA A 1 102 ? 36.933 -2.488 -10.160 1.00 90.94 102 ALA A CA 1
ATOM 837 C C . ALA A 1 102 ? 37.204 -1.961 -8.742 1.00 90.94 102 ALA A C 1
ATOM 839 O O . ALA A 1 102 ? 36.633 -2.473 -7.775 1.00 90.94 102 ALA A O 1
ATOM 840 N N . VAL A 1 103 ? 38.001 -0.895 -8.607 1.00 93.31 103 VAL A N 1
ATOM 841 C CA . VAL A 1 103 ? 38.273 -0.246 -7.313 1.00 93.31 103 VAL A CA 1
ATOM 842 C C . VAL A 1 103 ? 36.983 0.274 -6.674 1.00 93.31 103 VAL A C 1
ATOM 844 O O . VAL A 1 103 ? 36.769 0.084 -5.472 1.00 93.31 103 VAL A O 1
ATOM 847 N N . LEU A 1 104 ? 36.085 0.879 -7.457 1.00 95.12 104 LEU A N 1
ATOM 848 C CA . LEU A 1 104 ? 34.801 1.379 -6.963 1.00 95.12 104 LEU A CA 1
ATOM 849 C C . LEU A 1 104 ? 33.907 0.244 -6.443 1.00 95.12 104 LEU A C 1
ATOM 851 O O . LEU A 1 104 ? 33.370 0.344 -5.336 1.00 95.12 104 LEU A O 1
ATOM 855 N N . ILE A 1 105 ? 33.776 -0.844 -7.206 1.00 94.00 105 ILE A N 1
ATOM 856 C CA . ILE A 1 105 ? 32.978 -2.017 -6.821 1.00 94.00 105 ILE A CA 1
ATOM 857 C C . ILE A 1 105 ? 33.546 -2.648 -5.543 1.00 94.00 105 ILE A C 1
ATOM 859 O O . ILE A 1 105 ? 32.798 -2.925 -4.602 1.00 94.00 105 ILE A O 1
ATOM 863 N N . GLN A 1 106 ? 34.868 -2.809 -5.458 1.00 93.19 106 GLN A N 1
ATOM 864 C CA . GLN A 1 106 ? 35.541 -3.350 -4.274 1.00 93.19 106 GLN A CA 1
ATOM 865 C C . GLN A 1 106 ? 35.341 -2.459 -3.040 1.00 93.19 106 GLN A C 1
ATOM 867 O O . GLN A 1 106 ? 35.020 -2.959 -1.957 1.00 93.19 106 GLN A O 1
ATOM 872 N N . ALA A 1 107 ? 35.478 -1.138 -3.188 1.00 93.69 107 ALA A N 1
ATOM 873 C CA . ALA A 1 107 ? 35.268 -0.184 -2.103 1.00 93.69 107 ALA A CA 1
ATOM 874 C C . ALA A 1 107 ? 33.814 -0.199 -1.601 1.00 93.69 107 ALA A C 1
ATOM 876 O O . ALA A 1 107 ? 33.570 -0.250 -0.389 1.00 93.69 107 ALA A O 1
ATOM 877 N N . GLN A 1 108 ? 32.841 -0.213 -2.518 1.00 96.38 108 GLN A N 1
ATOM 878 C CA . GLN A 1 108 ? 31.423 -0.295 -2.168 1.00 96.38 108 GLN A CA 1
ATOM 879 C C . GLN A 1 108 ? 31.083 -1.611 -1.467 1.00 96.38 108 GLN A C 1
ATOM 881 O O . GLN A 1 108 ? 30.398 -1.590 -0.439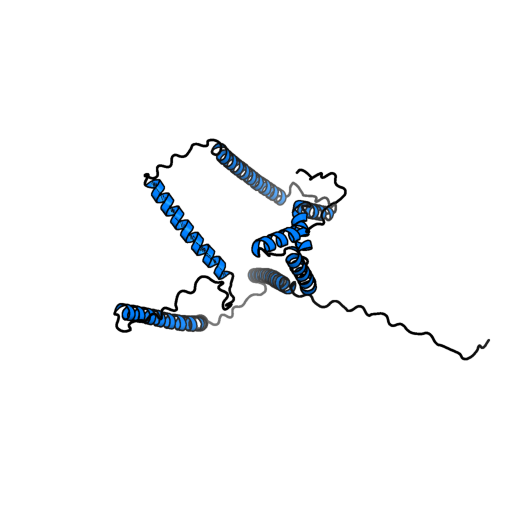 1.00 96.38 108 GLN A O 1
ATOM 886 N N . PHE A 1 109 ? 31.594 -2.738 -1.969 1.00 95.69 109 PHE A N 1
ATOM 887 C CA . PHE A 1 109 ? 31.370 -4.054 -1.376 1.00 95.69 109 PHE A CA 1
ATOM 888 C C . PHE A 1 109 ? 31.980 -4.159 0.025 1.00 95.69 109 PHE A C 1
ATOM 890 O O . PHE A 1 109 ? 31.313 -4.607 0.958 1.00 95.69 109 PHE A O 1
ATOM 897 N N . LYS A 1 110 ? 33.203 -3.651 0.224 1.00 95.12 110 LYS A N 1
ATOM 898 C CA . LYS A 1 110 ? 33.828 -3.572 1.552 1.00 95.12 110 LYS A CA 1
ATOM 899 C C . LYS A 1 110 ? 32.971 -2.761 2.529 1.00 95.12 110 LYS A C 1
ATOM 901 O O . LYS A 1 110 ? 32.747 -3.192 3.659 1.00 95.12 110 LYS A O 1
ATOM 906 N N . GLY A 1 111 ? 32.440 -1.618 2.088 1.00 95.38 111 GLY A N 1
ATOM 907 C CA . GLY A 1 111 ? 31.524 -0.804 2.888 1.00 95.38 111 GLY A CA 1
ATOM 908 C C . GLY A 1 111 ? 30.200 -1.512 3.198 1.00 95.38 111 GLY A C 1
ATOM 909 O O . GLY A 1 111 ? 29.694 -1.414 4.315 1.00 95.38 111 GLY A O 1
ATOM 910 N N . PHE A 1 112 ? 29.643 -2.245 2.231 1.00 95.06 112 PHE A N 1
ATOM 911 C CA . PHE A 1 112 ? 28.445 -3.061 2.427 1.00 95.06 112 PHE A CA 1
ATOM 912 C C . PHE A 1 112 ? 28.677 -4.155 3.473 1.00 95.06 112 PHE A C 1
ATOM 914 O O . PHE A 1 112 ? 27.868 -4.285 4.389 1.00 95.06 112 PHE A O 1
ATOM 921 N N . MET A 1 113 ? 29.795 -4.879 3.389 1.00 94.06 113 MET A N 1
ATOM 922 C CA . MET A 1 113 ? 30.149 -5.920 4.355 1.00 94.06 113 MET A CA 1
ATOM 923 C C . MET A 1 113 ? 30.321 -5.341 5.762 1.00 94.06 113 MET A C 1
ATOM 925 O O . MET A 1 113 ? 29.721 -5.860 6.695 1.00 94.06 113 MET A O 1
ATOM 929 N N . ALA A 1 114 ? 31.020 -4.212 5.916 1.00 93.81 114 ALA A N 1
ATOM 930 C CA . ALA A 1 114 ? 31.152 -3.545 7.214 1.00 93.81 114 ALA A CA 1
ATOM 931 C C . ALA A 1 114 ? 29.786 -3.155 7.810 1.00 93.81 114 ALA A C 1
ATOM 933 O O . ALA A 1 114 ? 29.507 -3.436 8.973 1.00 93.81 114 ALA A O 1
ATOM 934 N N . ARG A 1 115 ? 28.892 -2.559 7.006 1.00 92.88 115 ARG A N 1
ATOM 935 C CA . ARG A 1 115 ? 27.530 -2.215 7.452 1.00 92.88 115 ARG A CA 1
ATOM 936 C C . ARG A 1 115 ? 26.700 -3.449 7.801 1.00 92.88 115 ARG A C 1
ATOM 938 O O . ARG A 1 115 ? 25.928 -3.403 8.755 1.00 92.88 115 ARG A O 1
ATOM 945 N N . LYS A 1 116 ? 26.858 -4.540 7.049 1.00 91.94 116 LYS A N 1
ATOM 946 C CA . LYS A 1 116 ? 26.161 -5.807 7.284 1.00 91.94 116 LYS A CA 1
ATOM 947 C C . LYS A 1 116 ? 26.616 -6.466 8.585 1.00 91.94 116 LYS A C 1
ATOM 949 O O . LYS A 1 116 ? 25.760 -6.892 9.351 1.00 91.94 116 LYS A O 1
ATOM 954 N N . GLU A 1 117 ? 27.919 -6.486 8.861 1.00 90.12 117 GLU A N 1
ATOM 955 C CA . GLU A 1 117 ? 28.464 -6.990 10.128 1.00 90.12 117 GLU A CA 1
ATOM 956 C C . GLU A 1 117 ? 28.005 -6.131 11.312 1.00 90.12 117 GLU A C 1
ATOM 958 O O . GLU A 1 117 ? 27.522 -6.673 12.298 1.00 90.12 117 GLU A O 1
ATOM 963 N N . ILE A 1 118 ? 28.027 -4.796 11.191 1.00 87.75 118 ILE A N 1
ATOM 964 C CA . ILE A 1 118 ? 27.503 -3.896 12.236 1.00 87.75 118 ILE A CA 1
ATOM 965 C C . ILE A 1 118 ? 26.004 -4.129 12.466 1.00 87.75 118 ILE A C 1
ATOM 967 O O . ILE A 1 118 ? 25.550 -4.164 13.606 1.00 87.75 118 ILE A O 1
ATOM 971 N N . SER A 1 119 ? 25.217 -4.295 11.400 1.00 86.38 119 SER A N 1
ATOM 972 C CA . SER A 1 119 ? 23.787 -4.598 11.519 1.00 86.38 119 SER A CA 1
ATOM 973 C C . SER A 1 119 ? 23.544 -5.955 12.177 1.00 86.38 119 SER A C 1
ATOM 975 O O . SER A 1 119 ? 22.595 -6.091 12.943 1.00 86.38 119 SER A O 1
ATOM 977 N N . ARG A 1 120 ? 24.382 -6.952 11.877 1.00 84.31 120 ARG A N 1
ATOM 978 C CA . ARG A 1 120 ? 24.297 -8.287 12.468 1.00 84.31 120 ARG A CA 1
ATOM 979 C C . ARG A 1 120 ? 24.681 -8.259 13.945 1.00 84.31 120 ARG A C 1
ATOM 981 O O . ARG A 1 120 ? 23.932 -8.805 14.742 1.00 84.31 120 ARG A O 1
ATOM 988 N N . ALA A 1 121 ? 25.769 -7.579 14.305 1.00 78.31 121 ALA A N 1
ATOM 989 C CA . ALA A 1 121 ? 26.184 -7.381 15.692 1.00 78.31 121 ALA A CA 1
ATOM 990 C C . ALA A 1 121 ? 25.083 -6.690 16.510 1.00 78.31 121 ALA A C 1
ATOM 992 O O . ALA A 1 121 ? 24.648 -7.238 17.511 1.00 78.31 121 ALA A O 1
ATOM 993 N N . LYS A 1 122 ? 24.501 -5.593 16.000 1.00 74.81 122 LYS A N 1
ATOM 994 C CA . LYS A 1 122 ? 23.360 -4.921 16.652 1.00 74.81 122 LYS A CA 1
ATOM 995 C C . LYS A 1 122 ? 22.150 -5.832 16.868 1.00 74.81 122 LYS A C 1
ATOM 997 O O . LYS A 1 122 ? 21.491 -5.729 17.891 1.00 74.81 122 LYS A O 1
ATOM 1002 N N . SER A 1 123 ? 21.846 -6.711 15.912 1.00 68.44 123 SER A N 1
ATOM 1003 C CA . SER A 1 123 ? 20.740 -7.669 16.059 1.00 68.44 123 SER A CA 1
ATOM 1004 C C . SER A 1 123 ? 21.042 -8.827 17.015 1.00 68.44 123 SER A C 1
ATOM 1006 O O . SER A 1 123 ? 20.116 -9.505 17.446 1.00 68.44 123 SER A O 1
ATOM 1008 N N . VAL A 1 124 ? 22.322 -9.090 17.301 1.00 60.94 124 VAL A N 1
ATOM 1009 C CA . VAL A 1 124 ? 22.756 -10.097 18.278 1.00 60.94 124 VAL A CA 1
ATOM 1010 C C . VAL A 1 124 ? 22.772 -9.488 19.678 1.00 60.94 124 VAL A C 1
ATOM 1012 O O . VAL A 1 124 ? 22.236 -10.122 20.577 1.00 60.94 124 VAL A O 1
ATOM 1015 N N . ASP A 1 125 ? 23.254 -8.252 19.838 1.00 54.56 125 ASP A N 1
ATOM 1016 C CA . ASP A 1 125 ? 23.188 -7.522 21.114 1.00 54.56 125 ASP A CA 1
ATOM 1017 C C . ASP A 1 125 ? 21.726 -7.334 21.563 1.00 54.56 125 ASP A C 1
ATOM 1019 O O . ASP A 1 125 ? 21.379 -7.672 22.688 1.00 54.56 125 ASP A O 1
ATOM 1023 N N . GLN A 1 126 ? 20.821 -6.959 20.645 1.00 54.31 126 GLN A N 1
ATOM 1024 C CA . GLN A 1 126 ? 19.378 -6.879 20.935 1.00 54.31 126 GLN A CA 1
ATOM 1025 C C . GLN A 1 126 ? 18.726 -8.226 21.284 1.00 54.31 126 GLN A C 1
ATOM 1027 O O . GLN A 1 126 ? 17.671 -8.238 21.900 1.00 54.31 126 GLN A O 1
ATOM 1032 N N . LYS A 1 127 ? 19.314 -9.359 20.880 1.00 50.81 127 LYS A N 1
ATOM 1033 C CA . LYS A 1 127 ? 18.794 -10.696 21.210 1.00 50.81 127 LYS A CA 1
ATOM 1034 C C . LYS A 1 127 ? 19.373 -11.270 22.495 1.00 50.81 127 LYS A C 1
ATOM 1036 O O . LYS A 1 127 ? 18.729 -12.117 23.096 1.00 50.81 127 LYS A O 1
ATOM 1041 N N . GLN A 1 128 ? 20.578 -10.858 22.883 1.00 48.81 128 GLN A N 1
ATOM 1042 C CA . GLN A 1 128 ? 21.176 -11.270 24.151 1.00 48.81 128 GLN A CA 1
ATOM 1043 C C . GLN A 1 128 ? 20.597 -10.477 25.329 1.00 48.81 128 GLN A C 1
ATOM 1045 O O . GLN A 1 128 ? 20.480 -11.040 26.408 1.00 48.81 128 GLN A O 1
ATOM 1050 N N . GLU A 1 129 ? 20.142 -9.239 25.110 1.00 48.84 129 GLU A N 1
ATOM 1051 C CA . GLU A 1 129 ? 19.421 -8.448 26.123 1.00 48.84 129 GLU A CA 1
ATOM 1052 C C . GLU A 1 129 ? 17.942 -8.865 26.308 1.00 48.84 129 GLU A C 1
ATOM 1054 O O . GLU A 1 129 ? 17.326 -8.473 27.289 1.00 48.84 129 GLU A O 1
ATOM 1059 N N . GLU A 1 130 ? 17.356 -9.671 25.409 1.00 50.75 130 GLU A N 1
ATOM 1060 C CA . GLU A 1 130 ? 15.952 -10.129 25.512 1.00 50.75 130 GLU A CA 1
ATOM 1061 C C . GLU A 1 130 ? 15.780 -11.492 26.227 1.00 50.75 130 GLU A C 1
ATOM 1063 O O . GLU A 1 130 ? 14.648 -11.882 26.507 1.00 50.75 130 GLU A O 1
ATOM 1068 N N . GLU A 1 131 ? 16.861 -12.231 26.528 1.00 48.62 131 GLU A N 1
ATOM 1069 C CA . GLU A 1 131 ? 16.792 -13.526 27.247 1.00 48.62 131 GLU A CA 1
ATOM 1070 C C . GLU A 1 131 ? 17.047 -13.424 28.761 1.00 48.62 131 GLU A C 1
ATOM 1072 O O . GLU A 1 131 ? 16.809 -14.391 29.488 1.00 48.62 131 GLU A O 1
ATOM 1077 N N . GLU A 1 132 ? 17.445 -12.256 29.264 1.00 49.56 132 GLU A N 1
ATOM 1078 C CA . GLU A 1 132 ? 17.308 -11.932 30.681 1.00 49.56 132 GLU A CA 1
ATOM 1079 C C . GLU A 1 132 ? 15.998 -11.154 30.841 1.00 49.56 132 GLU A C 1
ATOM 1081 O O . GLU A 1 132 ? 15.940 -9.943 30.648 1.00 49.56 132 GLU A O 1
ATOM 1086 N N . GLU A 1 133 ? 14.916 -11.860 31.188 1.00 52.31 133 GLU A N 1
ATOM 1087 C CA . GLU A 1 133 ? 13.765 -11.249 31.861 1.00 52.31 133 GLU A CA 1
ATOM 1088 C C . GLU A 1 133 ? 14.234 -10.738 33.239 1.00 52.31 133 GLU A C 1
ATOM 1090 O O . GLU A 1 133 ? 13.835 -11.243 34.288 1.00 52.31 133 GLU A O 1
ATOM 1095 N N . GLU A 1 134 ? 15.129 -9.749 33.263 1.00 53.09 134 GLU A N 1
ATOM 1096 C CA . GLU A 1 134 ? 15.185 -8.834 34.386 1.00 53.09 134 GLU A CA 1
ATOM 1097 C C . GLU A 1 134 ? 13.849 -8.097 34.343 1.00 53.09 134 GLU A C 1
ATOM 1099 O O . GLU A 1 134 ? 13.591 -7.268 33.467 1.00 53.09 134 GLU A O 1
ATOM 1104 N N . GLU A 1 135 ? 12.949 -8.463 35.255 1.00 57.56 135 GLU A N 1
ATOM 1105 C CA . GLU A 1 135 ? 11.848 -7.599 35.646 1.00 57.56 135 GLU A CA 1
ATOM 1106 C C . GLU A 1 135 ? 12.466 -6.232 35.955 1.00 57.56 135 GLU A C 1
ATOM 1108 O O . GLU A 1 135 ? 13.067 -6.031 37.010 1.00 57.56 135 GLU A O 1
ATOM 1113 N N . ILE A 1 136 ? 12.398 -5.307 34.994 1.00 57.03 136 ILE A N 1
ATOM 1114 C CA . ILE A 1 136 ? 12.813 -3.929 35.216 1.00 57.03 136 ILE A CA 1
ATOM 1115 C C . ILE A 1 136 ? 11.833 -3.407 36.264 1.00 57.03 136 ILE A C 1
ATOM 1117 O O . ILE A 1 136 ? 10.682 -3.099 35.946 1.00 57.03 136 ILE A O 1
ATOM 1121 N N . ASP A 1 137 ? 12.269 -3.373 37.522 1.00 68.69 137 ASP A N 1
ATOM 1122 C CA . ASP A 1 137 ? 11.540 -2.762 38.627 1.00 68.69 137 ASP A CA 1
ATOM 1123 C C . ASP A 1 137 ? 11.572 -1.247 38.407 1.00 68.69 137 ASP A C 1
ATOM 1125 O O . ASP A 1 137 ? 12.468 -0.525 38.850 1.00 68.69 137 ASP A O 1
ATOM 1129 N N . ILE A 1 138 ? 10.651 -0.781 37.563 1.00 68.88 138 ILE A N 1
ATOM 1130 C CA . ILE A 1 138 ? 10.497 0.629 37.235 1.00 68.88 138 ILE A CA 1
ATOM 1131 C C . ILE A 1 138 ? 9.912 1.304 38.471 1.00 68.88 138 ILE A C 1
ATOM 1133 O O . ILE A 1 138 ? 8.709 1.215 38.730 1.00 68.88 138 ILE A O 1
ATOM 1137 N N . ASP A 1 139 ? 10.762 2.017 39.203 1.00 77.31 139 ASP A N 1
ATOM 1138 C CA . ASP A 1 139 ? 10.326 2.882 40.289 1.00 77.31 139 ASP A CA 1
ATOM 1139 C C . ASP A 1 139 ? 9.419 3.991 39.728 1.00 77.31 139 ASP A C 1
ATOM 1141 O O . ASP A 1 139 ? 9.864 4.960 39.111 1.00 77.31 139 ASP A O 1
ATOM 1145 N N . LEU A 1 140 ? 8.111 3.838 39.940 1.00 78.12 140 LEU A N 1
ATOM 1146 C CA . LEU A 1 140 ? 7.081 4.800 39.538 1.00 78.12 140 LEU A CA 1
ATOM 1147 C C . LEU A 1 140 ? 7.205 6.153 40.258 1.00 78.12 140 LEU A C 1
ATOM 1149 O O . LEU A 1 140 ? 6.491 7.082 39.888 1.00 78.12 140 LEU A O 1
ATOM 1153 N N . THR A 1 141 ? 8.068 6.261 41.274 1.00 81.00 141 THR A N 1
ATOM 1154 C CA . THR A 1 141 ? 8.390 7.514 41.968 1.00 81.00 141 THR A CA 1
ATOM 1155 C C . THR A 1 141 ? 9.677 8.189 41.488 1.00 81.00 141 THR A C 1
ATOM 1157 O O . THR A 1 141 ? 9.994 9.274 41.980 1.00 81.00 141 THR A O 1
ATOM 1160 N N . ASP A 1 142 ? 10.401 7.618 40.517 1.00 87.75 142 ASP A N 1
ATOM 1161 C CA . ASP A 1 142 ? 11.557 8.278 39.902 1.00 87.75 142 ASP A CA 1
ATOM 1162 C C . ASP A 1 142 ? 11.100 9.414 38.954 1.00 87.75 142 ASP A C 1
ATOM 1164 O O . ASP A 1 142 ? 10.403 9.155 37.963 1.00 87.75 142 ASP A O 1
ATOM 1168 N N . PRO A 1 143 ? 11.530 10.673 39.182 1.00 89.56 143 PRO A N 1
ATOM 1169 C CA . PRO A 1 143 ? 11.248 11.794 38.284 1.00 89.56 143 PRO A CA 1
ATOM 1170 C C . PRO A 1 143 ? 11.630 11.539 36.818 1.00 89.56 143 PRO A C 1
ATOM 1172 O O . PRO A 1 143 ? 10.978 12.052 35.908 1.00 89.56 143 PRO A O 1
ATOM 1175 N N . ALA A 1 144 ? 12.664 10.732 36.555 1.00 88.19 144 ALA A N 1
ATOM 1176 C CA . ALA A 1 144 ? 13.076 10.414 35.188 1.00 88.19 144 ALA A CA 1
ATOM 1177 C C . ALA A 1 144 ? 12.040 9.549 34.446 1.00 88.19 144 ALA A C 1
ATOM 1179 O O . ALA A 1 144 ? 11.839 9.715 33.236 1.00 88.19 144 ALA A O 1
ATOM 1180 N N . VAL A 1 145 ? 11.357 8.652 35.163 1.00 88.81 145 VAL A N 1
ATOM 1181 C CA . VAL A 1 145 ? 10.280 7.808 34.626 1.00 88.81 145 VAL A CA 1
ATOM 1182 C C . VAL A 1 145 ? 9.035 8.652 34.361 1.00 88.81 145 VAL A C 1
ATOM 1184 O O . VAL A 1 145 ? 8.408 8.499 33.309 1.00 88.81 145 VAL A O 1
ATOM 1187 N N . GLU A 1 146 ? 8.707 9.590 35.254 1.00 88.06 146 GLU A N 1
ATOM 1188 C CA . GLU A 1 146 ? 7.607 10.543 35.058 1.00 88.06 146 GLU A CA 1
ATOM 1189 C C . GLU A 1 146 ? 7.828 11.417 33.812 1.00 88.06 146 GLU A C 1
ATOM 1191 O O . GLU A 1 146 ? 6.949 11.506 32.947 1.00 88.06 146 GLU A O 1
ATOM 1196 N N . ASP A 1 147 ? 9.025 11.988 33.650 1.00 91.94 147 ASP A N 1
ATOM 1197 C CA . ASP A 1 147 ? 9.397 12.788 32.478 1.00 91.94 147 ASP A CA 1
ATOM 1198 C C . ASP A 1 147 ? 9.328 11.971 31.177 1.00 91.94 147 ASP A C 1
ATOM 1200 O O . ASP A 1 147 ? 8.817 12.436 30.145 1.00 91.94 147 ASP A O 1
ATOM 1204 N N . ALA A 1 148 ? 9.807 10.723 31.210 1.00 90.81 148 ALA A N 1
ATOM 1205 C CA . ALA A 1 148 ? 9.719 9.805 30.080 1.00 90.81 148 ALA A CA 1
ATOM 1206 C C . ALA A 1 148 ? 8.258 9.473 29.735 1.00 90.81 148 ALA A C 1
ATOM 1208 O O . ALA A 1 148 ? 7.876 9.511 28.558 1.00 90.81 148 ALA A O 1
ATOM 1209 N N . ALA A 1 149 ? 7.419 9.219 30.740 1.00 91.00 149 ALA A N 1
ATOM 1210 C CA . ALA A 1 149 ? 5.997 8.958 30.564 1.00 91.00 149 ALA A CA 1
ATOM 1211 C C . ALA A 1 149 ? 5.279 10.164 29.942 1.00 91.00 149 ALA A C 1
ATOM 1213 O O . ALA A 1 149 ? 4.554 10.004 28.954 1.00 91.00 149 ALA A O 1
ATOM 1214 N N . ILE A 1 150 ? 5.536 11.381 30.433 1.00 93.25 150 ILE A N 1
ATOM 1215 C CA . ILE A 1 150 ? 4.997 12.628 29.867 1.00 93.25 150 ILE A CA 1
ATOM 1216 C C . ILE A 1 150 ? 5.413 12.770 28.397 1.00 93.25 150 ILE A C 1
ATOM 1218 O O . ILE A 1 150 ? 4.585 13.089 27.535 1.00 93.25 150 ILE A O 1
ATOM 1222 N N . LYS A 1 151 ? 6.676 12.477 28.071 1.00 95.94 151 LYS A N 1
ATOM 1223 C CA . LYS A 1 151 ? 7.194 12.541 26.698 1.00 95.94 151 LYS A CA 1
ATOM 1224 C C . LYS A 1 151 ? 6.499 11.541 25.773 1.00 95.94 151 LYS A C 1
ATOM 1226 O O . LYS A 1 151 ? 6.090 11.922 24.673 1.00 95.94 151 LYS A O 1
ATOM 1231 N N . ILE A 1 152 ? 6.311 10.298 26.215 1.00 94.75 152 ILE A N 1
ATOM 1232 C CA . ILE A 1 152 ? 5.602 9.256 25.455 1.00 94.75 152 ILE A CA 1
ATOM 1233 C C . ILE A 1 152 ? 4.137 9.654 25.243 1.00 94.75 152 ILE A C 1
ATOM 1235 O O . ILE A 1 152 ? 3.629 9.589 24.119 1.00 94.75 152 ILE A O 1
ATOM 1239 N N . GLN A 1 153 ? 3.462 10.142 26.285 1.00 92.50 153 GLN A N 1
ATOM 1240 C CA . GLN A 1 153 ? 2.072 10.597 26.206 1.00 92.50 153 GLN A CA 1
ATOM 1241 C C . GLN A 1 153 ? 1.909 11.775 25.235 1.00 92.50 153 GLN A C 1
ATOM 1243 O O . GLN A 1 153 ? 1.010 11.763 24.385 1.00 92.50 153 GLN A O 1
ATOM 1248 N N . ALA A 1 154 ? 2.798 12.771 25.299 1.00 94.56 154 ALA A N 1
ATOM 1249 C CA . ALA A 1 154 ? 2.792 13.920 24.398 1.00 94.56 154 ALA A CA 1
ATOM 1250 C C . ALA A 1 154 ? 3.034 13.502 22.938 1.00 94.56 154 ALA A C 1
ATOM 1252 O O . ALA A 1 154 ? 2.302 13.922 22.031 1.00 94.56 154 ALA A O 1
ATOM 1253 N N . GLN A 1 155 ? 4.014 12.625 22.699 1.00 96.44 155 GLN A N 1
ATOM 1254 C CA . GLN A 1 155 ? 4.300 12.090 21.368 1.00 96.44 155 GLN A CA 1
ATOM 1255 C C . GLN A 1 155 ? 3.119 11.294 20.806 1.00 96.44 155 GLN A C 1
ATOM 1257 O O . GLN A 1 155 ? 2.751 11.490 19.642 1.00 96.44 155 GLN A O 1
ATOM 1262 N N . PHE A 1 156 ? 2.482 10.453 21.624 1.00 96.06 156 PHE A N 1
ATOM 1263 C CA . PHE A 1 156 ? 1.334 9.644 21.223 1.00 96.06 156 PHE A CA 1
ATOM 1264 C C . PHE A 1 156 ? 0.087 10.489 20.944 1.00 96.06 156 PHE A C 1
ATOM 1266 O O . PHE A 1 156 ? -0.618 10.254 19.957 1.00 96.06 156 PHE A O 1
ATOM 1273 N N . LYS A 1 157 ? -0.162 11.529 21.749 1.00 94.44 157 LYS A N 1
ATOM 1274 C CA . LYS A 1 157 ? -1.219 12.515 21.480 1.00 94.44 157 LYS A CA 1
ATOM 1275 C C . LYS A 1 157 ? -0.989 13.195 20.130 1.00 94.44 157 LYS A C 1
ATOM 1277 O O . LYS A 1 157 ? -1.903 13.250 19.307 1.00 94.44 157 LYS A O 1
ATOM 1282 N N . GLY A 1 158 ? 0.246 13.624 19.860 1.00 95.06 158 GLY A N 1
ATOM 1283 C CA . GLY A 1 158 ? 0.635 14.172 18.561 1.00 95.06 158 GLY A CA 1
ATOM 1284 C C . GLY A 1 158 ? 0.455 13.170 17.416 1.00 95.06 158 GLY A C 1
ATOM 1285 O O . GLY A 1 158 ? -0.061 13.529 16.360 1.00 95.06 158 GLY A O 1
ATOM 1286 N N . TYR A 1 159 ? 0.823 11.904 17.623 1.00 96.19 159 TYR A N 1
ATOM 1287 C CA . TYR A 1 159 ? 0.632 10.834 16.644 1.00 96.19 159 TYR A CA 1
ATOM 1288 C C . TYR A 1 159 ? -0.850 10.619 16.314 1.00 96.19 159 TYR A C 1
ATOM 1290 O O . TYR A 1 159 ? -1.198 10.563 15.137 1.00 96.19 159 TYR A O 1
ATOM 1298 N N . LYS A 1 160 ? -1.739 10.569 17.317 1.00 93.44 160 LYS A N 1
ATOM 1299 C CA . LYS A 1 160 ? -3.191 10.440 17.104 1.00 93.44 160 LYS A CA 1
ATOM 1300 C C . LYS A 1 160 ? -3.753 11.591 16.271 1.00 93.44 160 LYS A C 1
ATOM 1302 O O . LYS A 1 160 ? -4.534 11.340 15.357 1.00 93.44 160 LYS A O 1
ATOM 1307 N N . ILE A 1 161 ? -3.345 12.828 16.558 1.00 91.75 161 ILE A N 1
ATOM 1308 C CA . ILE A 1 161 ? -3.788 14.011 15.804 1.00 91.75 161 ILE A CA 1
ATOM 1309 C C . ILE A 1 161 ? -3.277 13.942 14.364 1.00 91.75 161 ILE A C 1
ATOM 1311 O O . ILE A 1 161 ? -4.073 14.028 13.436 1.00 91.75 161 ILE A O 1
ATOM 1315 N N . ARG A 1 162 ? -1.976 13.700 14.163 1.00 91.31 162 ARG A N 1
ATOM 1316 C CA . ARG A 1 162 ? -1.389 13.576 12.819 1.00 91.31 162 ARG A CA 1
ATOM 1317 C C . ARG A 1 162 ? -2.015 12.441 12.016 1.00 91.31 162 ARG A C 1
ATOM 1319 O O . ARG A 1 162 ? -2.263 12.612 10.833 1.00 91.31 162 ARG A O 1
ATOM 1326 N N . LYS A 1 163 ? -2.323 11.308 12.652 1.00 91.44 163 LYS A N 1
ATOM 1327 C CA . LYS A 1 163 ? -2.997 10.177 12.004 1.00 91.44 163 LYS A CA 1
ATOM 1328 C C . LYS A 1 163 ? -4.429 10.524 11.592 1.00 91.44 163 LYS A C 1
ATOM 1330 O O . LYS A 1 163 ? -4.820 10.161 10.492 1.00 91.44 163 LYS A O 1
ATOM 1335 N N . ARG A 1 164 ? -5.178 11.244 12.441 1.00 89.62 164 ARG A N 1
ATOM 1336 C CA . ARG A 1 164 ? -6.525 11.746 12.114 1.00 89.62 164 ARG A CA 1
ATOM 1337 C C . ARG A 1 164 ? -6.491 12.756 10.966 1.00 89.62 164 ARG A C 1
ATOM 1339 O O . ARG A 1 164 ? -7.263 12.616 10.027 1.00 89.62 164 ARG A O 1
ATOM 1346 N N . ILE A 1 165 ? -5.571 13.720 11.003 1.00 84.00 165 ILE A N 1
ATOM 1347 C CA . ILE A 1 165 ? -5.407 14.704 9.922 1.00 84.00 165 ILE A CA 1
ATOM 1348 C C . ILE A 1 165 ? -5.009 13.999 8.623 1.00 84.00 165 ILE A C 1
ATOM 1350 O O . ILE A 1 165 ? -5.664 14.204 7.614 1.00 84.00 165 ILE A O 1
ATOM 1354 N N . ALA A 1 166 ? -4.045 13.077 8.657 1.00 83.56 166 ALA A N 1
ATOM 1355 C CA . ALA A 1 166 ? -3.641 12.310 7.478 1.00 83.56 166 ALA A CA 1
ATOM 1356 C C . ALA A 1 166 ? -4.752 11.397 6.920 1.00 83.56 166 ALA A C 1
ATOM 1358 O O . ALA A 1 166 ? -4.706 11.036 5.745 1.00 83.56 166 ALA A O 1
ATOM 1359 N N . SER A 1 167 ? -5.732 10.982 7.734 1.00 75.81 167 SER A N 1
ATOM 1360 C CA . SER A 1 167 ? -6.929 10.288 7.235 1.00 75.81 167 SER A CA 1
ATOM 1361 C C . SER A 1 167 ? -7.973 11.233 6.636 1.00 75.81 167 SER A C 1
ATOM 1363 O O . SER A 1 167 ? -8.685 10.814 5.734 1.00 75.81 167 SER A O 1
ATOM 1365 N N . VAL A 1 168 ? -8.045 12.485 7.100 1.00 69.44 168 VAL A N 1
ATOM 1366 C CA . VAL A 1 168 ? -8.966 13.512 6.576 1.00 69.44 168 VAL A CA 1
ATOM 1367 C C . VAL A 1 168 ? -8.414 14.148 5.295 1.00 69.44 168 VAL A C 1
ATOM 1369 O O . VAL A 1 168 ? -9.150 14.322 4.338 1.00 69.44 168 VAL A O 1
ATOM 1372 N N . GLU A 1 169 ? -7.106 14.396 5.221 1.00 56.41 169 GLU A N 1
ATOM 1373 C CA . GLU A 1 169 ? -6.412 14.948 4.044 1.00 56.41 169 GLU A CA 1
ATOM 1374 C C . GLU A 1 169 ? -6.449 14.002 2.828 1.00 56.41 169 GLU A C 1
ATOM 1376 O O . GLU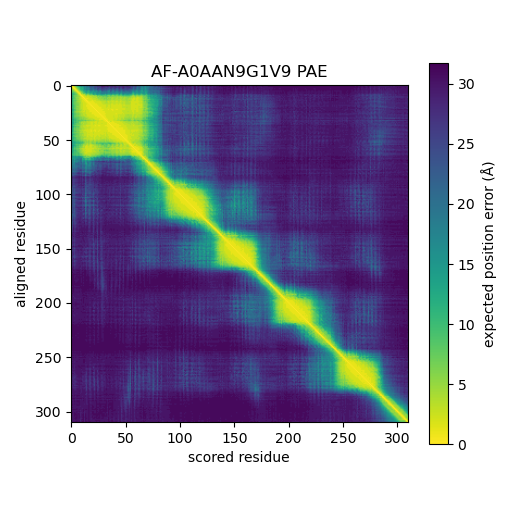 A 1 169 ? -6.298 14.425 1.690 1.00 56.41 169 GLU A O 1
ATOM 1381 N N . LYS A 1 170 ? -6.699 12.703 3.041 1.00 60.41 170 LYS A N 1
ATOM 1382 C CA . LYS A 1 170 ? -6.913 11.728 1.956 1.00 60.41 170 LYS A CA 1
ATOM 1383 C C . LYS A 1 170 ? -8.348 11.715 1.412 1.00 60.41 170 LYS A C 1
ATOM 1385 O O . LYS A 1 170 ? -8.638 10.910 0.529 1.00 60.41 170 LYS A O 1
ATOM 1390 N N . LEU A 1 171 ? -9.229 12.567 1.931 1.00 46.94 171 LEU A N 1
ATOM 1391 C CA . LEU A 1 171 ? -10.631 12.689 1.538 1.00 46.94 171 LEU A CA 1
ATOM 1392 C C . LEU A 1 171 ? -10.932 14.132 1.101 1.00 46.94 171 LE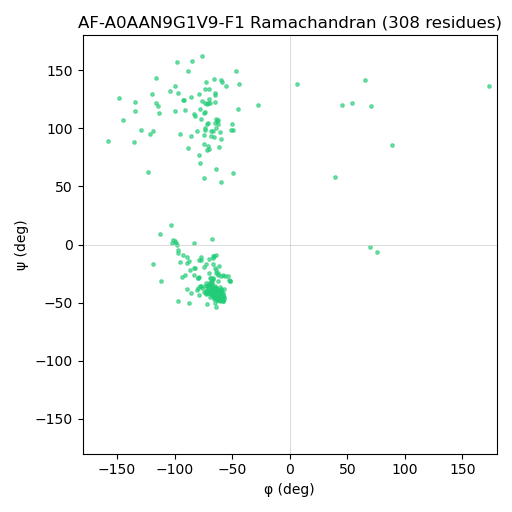U A C 1
ATOM 1394 O O . LEU A 1 171 ? -11.769 14.806 1.693 1.00 46.94 171 LEU A O 1
ATOM 1398 N N . ASP A 1 172 ? -10.272 14.599 0.040 1.00 48.06 172 ASP A N 1
ATOM 1399 C CA . ASP A 1 172 ? -10.718 15.778 -0.716 1.00 48.06 172 ASP A CA 1
ATOM 1400 C C . ASP A 1 172 ? -11.889 15.397 -1.644 1.00 48.06 172 ASP A C 1
ATOM 1402 O O . ASP A 1 172 ? -11.762 15.348 -2.862 1.00 48.06 172 ASP A O 1
ATOM 1406 N N . GLU A 1 173 ? -13.045 15.115 -1.043 1.00 46.34 173 GLU A N 1
ATOM 1407 C CA . GLU A 1 173 ? -14.375 15.312 -1.632 1.00 46.34 173 GLU A CA 1
ATOM 1408 C C . GLU A 1 173 ? -15.343 15.654 -0.483 1.00 46.34 173 GLU A C 1
ATOM 1410 O O . GLU A 1 173 ? -15.438 14.878 0.473 1.00 46.34 173 GLU A O 1
ATOM 1415 N N . PRO A 1 174 ? -16.094 16.772 -0.535 1.00 43.34 174 PRO A N 1
ATOM 1416 C CA . PRO A 1 174 ? -17.142 17.025 0.440 1.00 43.34 174 PRO A CA 1
ATOM 1417 C C . PRO A 1 174 ? -18.315 16.090 0.132 1.00 43.34 174 PRO A C 1
ATOM 1419 O O . PRO A 1 174 ? -19.125 16.360 -0.754 1.00 43.34 174 PRO A O 1
ATOM 1422 N N . LYS A 1 175 ? -18.407 14.974 0.855 1.00 43.84 175 LYS A N 1
ATOM 1423 C CA . LYS A 1 175 ? -19.640 14.184 0.923 1.00 43.84 175 LYS A CA 1
ATOM 1424 C C . LYS A 1 175 ? -20.466 14.674 2.116 1.00 43.84 175 LYS A C 1
ATOM 1426 O O . LYS A 1 175 ? -19.920 14.715 3.219 1.00 43.84 175 LYS A O 1
ATOM 1431 N N . PRO A 1 176 ? -21.734 15.072 1.916 1.00 45.34 176 PRO A N 1
ATOM 1432 C CA . PRO A 1 176 ? -22.642 15.319 3.020 1.00 45.34 176 PRO A CA 1
ATOM 1433 C C . PRO A 1 176 ? -23.063 13.977 3.628 1.00 45.34 176 PRO A C 1
ATOM 1435 O O . PRO A 1 176 ? -23.380 13.051 2.887 1.00 45.34 176 PRO A O 1
ATOM 1438 N N . ASP A 1 177 ? -23.018 13.930 4.958 1.00 48.06 177 ASP A N 1
ATOM 1439 C CA . ASP A 1 177 ? -23.663 12.999 5.888 1.00 48.06 177 ASP A CA 1
ATOM 1440 C C . ASP A 1 177 ? -23.641 11.491 5.610 1.00 48.06 177 ASP A C 1
ATOM 1442 O O . ASP A 1 177 ? -24.268 10.993 4.688 1.00 48.06 177 ASP A O 1
ATOM 1446 N N . GLU A 1 178 ? -23.049 10.758 6.559 1.00 37.94 178 GLU A N 1
ATOM 1447 C CA . GLU A 1 178 ? -23.624 9.525 7.117 1.00 37.94 178 GLU A CA 1
ATOM 1448 C C . GLU A 1 178 ? -22.996 9.288 8.506 1.00 37.94 178 GLU A C 1
ATOM 1450 O O . GLU A 1 178 ? -21.945 8.664 8.661 1.00 37.94 178 GLU A O 1
ATOM 1455 N N . HIS A 1 179 ? -23.629 9.854 9.537 1.00 41.72 179 HIS A N 1
ATOM 1456 C CA . HIS A 1 179 ? -23.412 9.465 10.928 1.00 41.72 179 HIS A CA 1
ATOM 1457 C C . HIS A 1 179 ? -24.428 8.362 11.267 1.00 41.72 179 HIS A C 1
ATOM 1459 O O . HIS A 1 179 ? -25.633 8.605 11.260 1.00 41.72 179 HIS A O 1
ATOM 1465 N N . GLU A 1 180 ? -23.955 7.149 11.562 1.00 37.50 180 GLU A N 1
ATOM 1466 C CA . GLU A 1 180 ? -24.763 6.099 12.203 1.00 37.50 180 GLU A CA 1
ATOM 1467 C C . GLU A 1 180 ? -24.754 6.253 13.743 1.00 37.50 180 GLU A C 1
ATOM 1469 O O . GLU A 1 180 ? -23.873 6.921 14.298 1.00 37.50 180 GLU A O 1
ATOM 1474 N N . PRO A 1 181 ? -25.762 5.702 14.449 1.00 44.91 181 PRO A N 1
ATOM 1475 C CA . PRO A 1 181 ? -26.557 6.457 15.408 1.00 44.91 181 PRO A CA 1
ATOM 1476 C C . PRO A 1 181 ? -26.115 6.225 16.853 1.00 44.91 181 PRO A C 1
ATOM 1478 O O . PRO A 1 181 ? -25.943 5.089 17.296 1.00 44.91 181 PRO A O 1
ATOM 1481 N N . ALA A 1 182 ? -26.028 7.295 17.640 1.00 38.75 182 ALA A N 1
ATOM 1482 C CA . ALA A 1 182 ? -25.959 7.176 19.087 1.00 38.75 182 ALA A CA 1
ATOM 1483 C C . ALA A 1 182 ? -26.692 8.340 19.755 1.00 38.75 182 ALA A C 1
ATOM 1485 O O . ALA A 1 182 ? -26.181 9.449 19.806 1.00 38.75 182 ALA A O 1
ATOM 1486 N N . LYS A 1 183 ? -27.852 7.980 20.315 1.00 37.78 183 LYS A N 1
ATOM 1487 C CA . LYS A 1 183 ? -28.662 8.692 21.310 1.00 37.78 183 LYS A CA 1
ATOM 1488 C C . LYS A 1 183 ? -29.375 9.959 20.832 1.00 37.78 183 LYS A C 1
ATOM 1490 O O . LYS A 1 183 ? -28.777 10.948 20.446 1.00 37.78 183 LYS A O 1
ATOM 1495 N N . GLN A 1 184 ? -30.699 9.880 20.936 1.00 38.72 184 GLN A N 1
ATOM 1496 C CA . GLN A 1 184 ? -31.582 11.021 21.123 1.00 38.72 184 GLN A CA 1
ATOM 1497 C C . GLN A 1 184 ? -31.159 11.702 22.431 1.00 38.72 184 GLN A C 1
ATOM 1499 O O . GLN A 1 184 ? -31.577 11.285 23.508 1.00 38.72 184 GLN A O 1
ATOM 1504 N N . GLU A 1 185 ? -30.254 12.664 22.342 1.00 42.88 185 GLU A N 1
ATOM 1505 C CA . GLU A 1 185 ? -30.154 13.723 23.337 1.00 42.88 185 GLU A CA 1
ATOM 1506 C C . GLU A 1 185 ? -30.926 14.898 22.749 1.00 42.88 185 GLU A C 1
ATOM 1508 O O . GLU A 1 185 ? -30.839 15.179 21.552 1.00 42.88 185 GLU A O 1
ATOM 1513 N N . GLU A 1 186 ? -31.812 15.432 23.578 1.00 46.41 186 GLU A N 1
ATOM 1514 C CA . GLU A 1 186 ? -32.751 16.500 23.281 1.00 46.41 186 GLU A CA 1
ATOM 1515 C C . GLU A 1 186 ? -32.044 17.612 22.495 1.00 46.41 186 GLU A C 1
ATOM 1517 O O . GLU A 1 186 ? -30.901 17.963 22.792 1.00 46.41 186 GLU A O 1
ATOM 1522 N N . GLU A 1 187 ? -32.712 18.159 21.476 1.00 47.94 187 GLU A N 1
ATOM 1523 C CA . GLU A 1 187 ? -32.367 19.487 20.977 1.00 47.94 187 GLU A CA 1
ATOM 1524 C C . GLU A 1 187 ? -32.599 20.449 22.149 1.00 47.94 187 GLU A C 1
ATOM 1526 O O . GLU A 1 187 ? -33.677 21.016 22.307 1.00 47.94 187 GLU A O 1
ATOM 1531 N N . GLU A 1 188 ? -31.610 20.567 23.036 1.00 51.06 188 GLU A N 1
ATOM 1532 C CA . GLU A 1 188 ? -31.489 21.713 23.913 1.00 51.06 188 GLU A CA 1
ATOM 1533 C C . GLU A 1 188 ? -31.337 22.897 22.962 1.00 51.06 188 GLU A C 1
ATOM 1535 O O . GLU A 1 188 ? -30.264 23.153 22.409 1.00 51.06 188 GLU A O 1
ATOM 1540 N N . GLU A 1 189 ? -32.452 23.575 22.695 1.00 56.12 189 GLU A N 1
ATOM 1541 C CA . GLU A 1 189 ? -32.434 24.954 22.246 1.00 56.12 189 GLU A CA 1
ATOM 1542 C C . GLU A 1 189 ? -31.549 25.695 23.250 1.00 56.12 189 GLU A C 1
ATOM 1544 O O . GLU A 1 189 ? -31.956 25.987 24.374 1.00 56.12 189 GLU A O 1
ATOM 1549 N N . ILE A 1 190 ? -30.283 25.900 22.884 1.00 53.47 190 ILE A N 1
ATOM 1550 C CA . ILE A 1 190 ? -29.364 26.701 23.678 1.00 53.47 190 ILE A CA 1
ATOM 1551 C C . ILE A 1 190 ? -29.933 28.115 23.601 1.00 53.47 190 ILE A C 1
ATOM 1553 O O . ILE A 1 190 ? -29.740 28.815 22.605 1.00 53.47 190 ILE A O 1
ATOM 1557 N N . ASP A 1 191 ? -30.686 28.503 24.626 1.00 65.19 191 ASP A N 1
ATOM 1558 C CA . ASP A 1 191 ? -31.179 29.862 24.810 1.00 65.19 191 ASP A CA 1
ATOM 1559 C C . ASP A 1 191 ? -29.979 30.737 25.182 1.00 65.19 191 ASP A C 1
ATOM 1561 O O . ASP A 1 191 ? -29.595 30.884 26.344 1.00 65.19 191 ASP A O 1
ATOM 1565 N N . ILE A 1 192 ? -29.276 31.199 24.148 1.00 65.56 192 ILE A N 1
ATOM 1566 C CA . ILE A 1 192 ? -28.110 32.062 24.286 1.00 65.56 192 ILE A CA 1
ATOM 1567 C C . ILE A 1 192 ? -28.621 33.424 24.750 1.00 65.56 192 ILE A C 1
ATOM 1569 O O . ILE A 1 192 ? -29.151 34.197 23.948 1.00 65.56 192 ILE A O 1
ATOM 1573 N N . ASP A 1 193 ? -28.425 33.732 26.031 1.00 75.12 193 ASP A N 1
ATOM 1574 C CA . ASP A 1 193 ? -28.698 35.062 26.564 1.00 75.12 193 ASP A CA 1
ATOM 1575 C C . ASP A 1 193 ? -27.776 36.082 25.877 1.00 75.12 193 ASP A C 1
ATOM 1577 O O . ASP A 1 193 ? -26.567 36.142 26.112 1.00 75.12 193 ASP A O 1
ATOM 1581 N N . LEU A 1 194 ? -28.358 36.878 24.980 1.00 74.69 194 LEU A N 1
ATOM 1582 C CA . LEU A 1 194 ? -27.654 37.899 24.204 1.00 74.69 194 LEU A CA 1
ATOM 1583 C C . LEU A 1 194 ? -27.119 39.052 25.069 1.00 74.69 194 LEU A C 1
ATOM 1585 O O . LEU A 1 194 ? -26.355 39.863 24.549 1.00 74.69 194 LEU A O 1
ATOM 1589 N N . A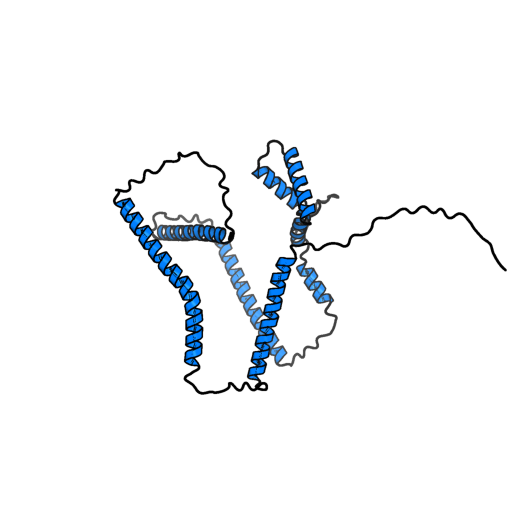SN A 1 195 ? -27.502 39.125 26.349 1.00 76.75 195 ASN A N 1
ATOM 1590 C CA . ASN A 1 195 ? -26.994 40.104 27.308 1.00 76.75 195 ASN A CA 1
ATOM 1591 C C . ASN A 1 195 ? -25.889 39.544 28.225 1.00 76.75 195 ASN A C 1
ATOM 1593 O O . ASN A 1 195 ? -25.416 40.274 29.100 1.00 76.75 195 ASN A O 1
ATOM 1597 N N . ASP A 1 196 ? -25.480 38.278 28.075 1.00 85.12 196 ASP A N 1
ATOM 1598 C CA . ASP A 1 196 ? -24.350 37.729 28.829 1.00 85.12 196 ASP A CA 1
ATOM 1599 C C . ASP A 1 196 ? -23.028 38.340 28.315 1.00 85.12 196 ASP A C 1
ATOM 1601 O O . ASP A 1 196 ? -22.683 38.167 27.137 1.00 85.12 196 ASP A O 1
ATOM 1605 N N . PRO A 1 197 ? -22.232 39.007 29.178 1.00 86.62 197 PRO A N 1
ATOM 1606 C CA . PRO A 1 197 ? -20.920 39.539 28.810 1.00 86.62 197 PRO A CA 1
ATOM 1607 C C . PRO A 1 197 ? -19.992 38.511 28.144 1.00 86.62 197 PRO A C 1
ATOM 1609 O O . PRO A 1 197 ? -19.183 38.868 27.288 1.00 86.62 197 PRO A O 1
ATOM 1612 N N . ALA A 1 198 ? -20.106 37.224 28.493 1.00 84.19 198 ALA A N 1
ATOM 1613 C CA . ALA A 1 198 ? -19.295 36.173 27.879 1.00 84.19 198 ALA A CA 1
ATOM 1614 C C . ALA A 1 198 ? -19.671 35.914 26.407 1.00 84.19 198 ALA A C 1
ATOM 1616 O O . ALA A 1 198 ? -18.796 35.622 25.582 1.00 84.19 198 ALA A O 1
ATOM 1617 N N . VAL A 1 199 ? -20.956 36.042 26.065 1.00 85.94 199 VAL A N 1
ATOM 1618 C CA . VAL A 1 199 ? -21.469 35.911 24.694 1.00 85.94 199 VAL A CA 1
ATOM 1619 C C . VAL A 1 199 ? -21.064 37.129 23.866 1.00 85.94 199 VAL A C 1
ATOM 1621 O O . VAL A 1 199 ? -20.630 36.968 22.723 1.00 85.94 199 VAL A O 1
ATOM 1624 N N . GLU A 1 200 ? -21.114 38.329 24.448 1.00 84.62 200 GLU A N 1
ATOM 1625 C CA . GLU A 1 200 ? -20.631 39.559 23.809 1.00 84.62 200 GLU A CA 1
ATOM 1626 C C . GLU A 1 200 ? -19.128 39.482 23.488 1.00 84.62 200 GLU A C 1
ATOM 1628 O O . GLU A 1 200 ? -18.722 39.717 22.344 1.00 84.62 200 GLU A O 1
ATOM 1633 N N . ASP A 1 201 ? -18.296 39.063 24.447 1.00 89.12 201 ASP A N 1
ATOM 1634 C CA . ASP A 1 201 ? -16.851 38.888 24.256 1.00 89.12 201 ASP A CA 1
ATOM 1635 C C . ASP A 1 201 ? -16.533 37.838 23.178 1.00 89.12 201 ASP A C 1
ATOM 1637 O O . ASP A 1 201 ? -15.653 38.032 22.324 1.00 89.12 201 ASP A O 1
ATOM 1641 N N . ALA A 1 202 ? -17.267 36.721 23.175 1.00 87.25 202 ALA A N 1
ATOM 1642 C CA . ALA A 1 202 ? -17.142 35.687 22.154 1.00 87.25 202 ALA A CA 1
ATOM 1643 C C . ALA A 1 202 ? -17.549 36.211 20.768 1.00 87.25 202 ALA A C 1
ATOM 1645 O O . ALA A 1 202 ? -16.828 35.984 19.788 1.00 87.25 202 ALA A O 1
ATOM 1646 N N . ALA A 1 203 ? -18.647 36.964 20.679 1.00 88.75 203 ALA A N 1
ATOM 1647 C CA . ALA A 1 203 ? -19.116 37.575 19.442 1.00 88.75 203 ALA A CA 1
ATOM 1648 C C . ALA A 1 203 ? -18.092 38.576 18.888 1.00 88.75 203 ALA A C 1
ATOM 1650 O O . ALA A 1 203 ? -17.739 38.501 17.707 1.00 88.75 203 ALA A O 1
ATOM 1651 N N . VAL A 1 204 ? -17.530 39.449 19.732 1.00 91.06 204 VAL A N 1
ATOM 1652 C CA . VAL A 1 204 ? -16.462 40.388 19.347 1.00 91.06 204 VAL A CA 1
ATOM 1653 C C . VAL A 1 204 ? -15.235 39.635 18.831 1.00 91.06 204 VAL A C 1
ATOM 1655 O O . VAL A 1 204 ? -14.650 40.014 17.810 1.00 91.06 204 VAL A O 1
ATOM 1658 N N . LYS A 1 205 ? -14.857 38.523 19.471 1.00 94.00 205 LYS A N 1
ATOM 1659 C CA . LYS A 1 205 ? -13.722 37.694 19.045 1.00 94.00 205 LYS A CA 1
ATOM 1660 C C . LYS A 1 205 ? -13.967 37.030 17.689 1.00 94.00 205 LYS A C 1
ATOM 1662 O O . LYS A 1 205 ? -13.078 37.066 16.834 1.00 94.00 205 LYS A O 1
ATOM 1667 N N . ILE A 1 206 ? -15.162 36.484 17.464 1.00 92.06 206 ILE A N 1
ATOM 1668 C CA . ILE A 1 206 ? -15.567 35.886 16.182 1.00 92.06 206 ILE A CA 1
ATOM 1669 C C . ILE A 1 206 ? -15.579 36.954 15.083 1.00 92.06 206 ILE A C 1
ATOM 1671 O O . ILE A 1 206 ? -15.013 36.745 14.008 1.00 92.06 206 ILE A O 1
ATOM 1675 N N . GLN A 1 207 ? -16.136 38.135 15.356 1.00 90.06 207 GLN A N 1
ATOM 1676 C CA . GLN A 1 207 ? -16.164 39.252 14.410 1.00 90.06 207 GLN A CA 1
ATOM 1677 C C . GLN A 1 207 ? -14.756 39.761 14.073 1.00 90.06 207 GLN A C 1
ATOM 1679 O O . GLN A 1 207 ? -14.444 39.988 12.901 1.00 90.06 207 GLN A O 1
ATOM 1684 N N . ALA A 1 208 ? -13.870 39.895 15.065 1.00 90.69 208 ALA A N 1
ATOM 1685 C CA . ALA A 1 208 ? -12.482 40.304 14.856 1.00 90.69 208 ALA A CA 1
ATOM 1686 C C . ALA A 1 208 ? -11.703 39.272 14.025 1.00 90.69 208 ALA A C 1
ATOM 1688 O O . ALA A 1 208 ? -10.989 39.633 13.081 1.00 90.69 208 ALA A O 1
ATOM 1689 N N . GLN A 1 209 ? -11.875 37.981 14.325 1.00 92.00 209 GLN A N 1
ATOM 1690 C CA . GLN A 1 209 ? -11.276 36.893 13.556 1.00 92.00 209 GLN A CA 1
ATOM 1691 C C . GLN A 1 209 ? -11.791 36.866 12.117 1.00 92.00 209 GLN A C 1
ATOM 1693 O O . GLN A 1 209 ? -10.982 36.747 11.194 1.00 92.00 209 GLN A O 1
ATOM 1698 N N . PHE A 1 210 ? -13.098 37.045 11.913 1.00 92.50 210 PHE A N 1
ATOM 1699 C CA . PHE A 1 210 ? -13.714 37.084 10.590 1.00 92.50 210 PHE A CA 1
ATOM 1700 C C . PHE A 1 210 ? -13.269 38.307 9.783 1.00 92.50 210 PHE A C 1
ATOM 1702 O O . PHE A 1 210 ? -12.913 38.180 8.613 1.00 92.50 210 PHE A O 1
ATOM 1709 N N . LYS A 1 211 ? -13.175 39.487 10.405 1.00 90.56 211 LYS A N 1
ATOM 1710 C CA . LYS A 1 211 ? -12.619 40.691 9.769 1.00 90.56 211 LYS A CA 1
ATOM 1711 C C . LYS A 1 211 ? -11.167 40.469 9.339 1.00 90.56 211 LYS A C 1
ATOM 1713 O O . LYS A 1 211 ? -10.803 40.801 8.211 1.00 90.56 211 LYS A O 1
ATOM 1718 N N . GLY A 1 212 ? -10.356 39.851 10.198 1.00 90.69 212 GLY A N 1
ATOM 1719 C CA . GLY A 1 212 ? -8.987 39.458 9.865 1.00 90.69 212 GLY A CA 1
ATOM 1720 C C . GLY A 1 212 ? -8.925 38.416 8.745 1.00 90.69 212 GLY A C 1
ATOM 1721 O O . GLY A 1 212 ? -8.079 38.514 7.859 1.00 90.69 212 GLY A O 1
ATOM 1722 N N . PHE A 1 213 ? -9.834 37.440 8.746 1.00 90.62 213 PHE A N 1
ATOM 1723 C CA . PHE A 1 213 ? -9.960 36.443 7.685 1.00 90.62 213 PHE A CA 1
ATOM 1724 C C . PHE A 1 213 ? -10.329 37.094 6.352 1.00 90.62 213 PHE A C 1
ATOM 1726 O O . PHE A 1 213 ? -9.687 36.806 5.351 1.00 90.62 213 PHE A O 1
ATOM 1733 N N . MET A 1 214 ? -11.279 38.029 6.334 1.00 85.62 214 MET A N 1
ATOM 1734 C CA . MET A 1 214 ? -11.672 38.755 5.125 1.00 85.62 214 MET A CA 1
ATOM 1735 C C . MET A 1 214 ? -10.549 39.658 4.606 1.00 85.62 214 MET A C 1
ATOM 1737 O O . MET A 1 214 ? -10.336 39.712 3.397 1.00 85.62 214 MET A O 1
ATOM 1741 N N . ALA A 1 215 ? -9.785 40.308 5.489 1.00 84.19 215 ALA A N 1
ATOM 1742 C CA . ALA A 1 215 ? -8.597 41.070 5.101 1.00 84.19 215 ALA A CA 1
ATOM 1743 C C . ALA A 1 215 ? -7.522 40.165 4.480 1.00 84.19 215 ALA A C 1
ATOM 1745 O O . ALA A 1 215 ? -7.007 40.469 3.408 1.00 84.19 215 ALA A O 1
ATOM 1746 N N . ARG A 1 216 ? -7.239 39.011 5.097 1.00 83.62 216 ARG A N 1
ATOM 1747 C CA . ARG A 1 216 ? -6.296 38.015 4.564 1.00 83.62 216 ARG A CA 1
ATOM 1748 C C . ARG A 1 216 ? -6.793 37.345 3.290 1.00 83.62 216 ARG A C 1
ATOM 1750 O O . ARG A 1 216 ? -5.982 37.041 2.434 1.00 83.62 216 ARG A O 1
ATOM 1757 N N . LYS A 1 217 ? -8.100 37.132 3.133 1.00 84.44 217 LYS A N 1
ATOM 1758 C CA . LYS A 1 217 ? -8.696 36.567 1.918 1.00 84.44 217 LYS A CA 1
ATOM 1759 C C . LYS A 1 217 ? -8.624 37.562 0.764 1.00 84.44 217 LYS A C 1
ATOM 1761 O O . LYS A 1 217 ? -8.256 37.167 -0.334 1.00 84.44 217 LYS A O 1
ATOM 1766 N N . LYS A 1 218 ? -8.900 38.845 1.023 1.00 78.94 218 LYS A N 1
ATOM 1767 C CA . LYS A 1 218 ? -8.721 39.921 0.038 1.00 78.94 218 LYS A CA 1
ATOM 1768 C C . LYS A 1 218 ? -7.249 40.120 -0.323 1.00 78.94 218 LYS A C 1
ATOM 1770 O O . LYS A 1 218 ? -6.946 40.164 -1.499 1.00 78.94 218 LYS A O 1
ATOM 1775 N N . LEU A 1 219 ? -6.332 40.142 0.648 1.00 71.06 219 LEU A N 1
ATOM 1776 C CA . LEU A 1 219 ? -4.883 40.186 0.391 1.00 71.06 219 LEU A CA 1
ATOM 1777 C C . LEU A 1 219 ? -4.335 38.884 -0.198 1.00 71.06 219 LEU A C 1
ATOM 1779 O O . LEU A 1 219 ? -3.302 38.900 -0.844 1.00 71.06 219 LEU A O 1
ATOM 1783 N N . GLY A 1 220 ? -4.993 37.751 0.023 1.00 68.44 220 GLY A N 1
ATOM 1784 C CA . GLY A 1 220 ? -4.647 36.475 -0.590 1.00 68.44 220 GLY A CA 1
ATOM 1785 C C . GLY A 1 220 ? -5.065 36.436 -2.054 1.00 68.44 220 GLY A C 1
ATOM 1786 O O . GLY A 1 220 ? -4.281 35.987 -2.879 1.00 68.44 220 GLY A O 1
ATOM 1787 N N . SER A 1 221 ? -6.253 36.962 -2.386 1.00 58.50 221 SER A N 1
ATOM 1788 C CA . SER A 1 221 ? -6.720 37.071 -3.773 1.00 58.50 221 SER A CA 1
ATOM 1789 C C . SER A 1 221 ? -6.054 38.223 -4.5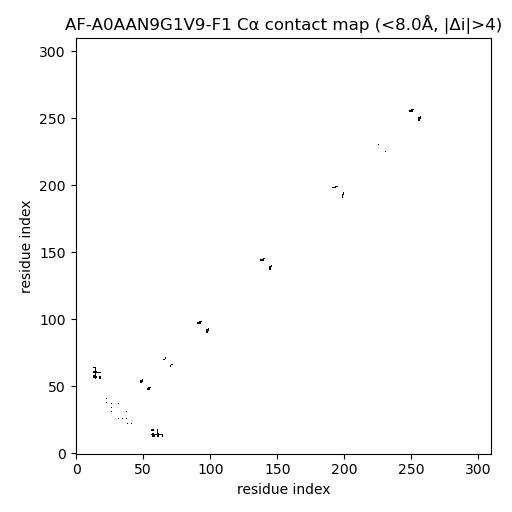32 1.00 58.50 221 SER A C 1
ATOM 1791 O O . SER A 1 221 ? -5.763 38.070 -5.713 1.00 58.50 221 SER A O 1
ATOM 1793 N N . MET A 1 222 ? -5.772 39.349 -3.867 1.00 52.06 222 MET A N 1
ATOM 1794 C CA . MET A 1 222 ? -4.974 40.452 -4.417 1.00 52.06 222 MET A CA 1
ATOM 1795 C C . MET A 1 222 ? -3.501 40.061 -4.474 1.00 52.06 222 MET A C 1
ATOM 1797 O O . MET A 1 222 ? -2.910 40.183 -5.520 1.00 52.06 222 MET A O 1
ATOM 1801 N N . GLY A 1 223 ? -2.922 39.418 -3.463 1.00 49.47 223 GLY A N 1
ATOM 1802 C CA . GLY A 1 223 ? -1.529 38.952 -3.478 1.00 49.47 223 GLY A CA 1
ATOM 1803 C C . GLY A 1 223 ? -1.232 37.835 -4.485 1.00 49.47 223 GLY A C 1
ATOM 1804 O O . GLY A 1 223 ? -0.067 37.612 -4.797 1.00 49.47 223 GLY A O 1
ATOM 1805 N N . SER A 1 224 ? -2.242 37.138 -5.015 1.00 51.16 224 SER A N 1
ATOM 1806 C CA . SER A 1 224 ? -2.098 36.267 -6.192 1.00 51.16 224 SER A CA 1
ATOM 1807 C C . SER A 1 224 ? -2.164 37.018 -7.528 1.00 51.16 224 SER A C 1
ATOM 1809 O O . SER A 1 224 ? -1.670 36.491 -8.517 1.00 51.16 224 SER A O 1
ATOM 1811 N N . ILE A 1 225 ? -2.737 38.224 -7.561 1.00 50.72 225 ILE A N 1
ATOM 1812 C CA . ILE A 1 225 ? -2.848 39.086 -8.750 1.00 50.72 225 ILE A CA 1
ATOM 1813 C C . ILE A 1 225 ? -1.709 40.119 -8.754 1.00 50.72 225 ILE A C 1
ATOM 1815 O O . ILE A 1 225 ? -0.947 40.160 -9.709 1.00 50.72 225 ILE A O 1
ATOM 1819 N N . ASP A 1 226 ? -1.470 40.812 -7.643 1.00 48.16 226 ASP A N 1
ATOM 1820 C CA . ASP A 1 226 ? -0.357 41.731 -7.398 1.00 48.16 226 ASP A CA 1
ATOM 1821 C C . ASP A 1 226 ? 0.997 41.009 -7.454 1.00 48.16 226 ASP A C 1
ATOM 1823 O O . ASP A 1 226 ? 1.950 41.578 -7.943 1.00 48.16 226 ASP A O 1
ATOM 1827 N N . LYS A 1 227 ? 1.140 39.723 -7.083 1.00 50.22 227 LYS A N 1
ATOM 1828 C CA . LYS A 1 227 ? 2.408 38.997 -7.357 1.00 50.22 227 LYS A CA 1
ATOM 1829 C C . LYS A 1 227 ? 2.613 38.650 -8.829 1.00 50.22 227 LYS A C 1
ATOM 1831 O O . LYS A 1 227 ? 3.729 38.291 -9.193 1.00 50.22 227 LYS A O 1
ATOM 1836 N N . ILE A 1 228 ? 1.567 38.692 -9.652 1.00 53.50 228 ILE A N 1
ATOM 1837 C CA . ILE A 1 228 ? 1.670 38.533 -11.107 1.00 53.50 228 ILE A CA 1
ATOM 1838 C C . ILE A 1 228 ? 1.900 39.906 -11.749 1.00 53.50 228 ILE A C 1
ATOM 1840 O O . ILE A 1 228 ? 2.715 40.000 -12.659 1.00 53.50 228 ILE A O 1
ATOM 1844 N N . GLU A 1 229 ? 1.257 40.965 -11.253 1.00 49.09 229 GLU A N 1
ATOM 1845 C CA . GLU A 1 229 ? 1.410 42.338 -11.746 1.00 49.09 229 GLU A CA 1
ATOM 1846 C C . GLU A 1 229 ? 2.679 43.026 -11.234 1.00 49.09 229 GLU A C 1
ATOM 1848 O O . GLU A 1 229 ? 3.399 43.552 -12.062 1.00 49.09 229 GLU A O 1
ATOM 1853 N N . ASP A 1 230 ? 3.063 42.929 -9.959 1.00 47.53 230 ASP A N 1
ATOM 1854 C CA . ASP A 1 230 ? 4.365 43.397 -9.452 1.00 47.53 230 ASP A CA 1
ATOM 1855 C C . ASP A 1 230 ? 5.515 42.535 -9.970 1.00 47.53 230 ASP A C 1
ATOM 1857 O O . ASP A 1 230 ? 6.619 43.042 -10.124 1.00 47.53 230 ASP A O 1
ATOM 1861 N N . ARG A 1 231 ? 5.314 41.242 -10.278 1.00 53.47 231 ARG A N 1
ATOM 1862 C CA . ARG A 1 231 ? 6.347 40.461 -10.986 1.00 53.47 231 ARG A CA 1
ATOM 1863 C C . ARG A 1 231 ? 6.468 40.923 -12.437 1.00 53.47 231 ARG A C 1
ATOM 1865 O O . ARG A 1 231 ? 7.585 41.130 -12.875 1.00 53.47 231 ARG A O 1
ATOM 1872 N N . ARG A 1 232 ? 5.357 41.195 -13.132 1.00 51.19 232 ARG A N 1
ATOM 1873 C CA . ARG A 1 232 ? 5.373 41.786 -14.483 1.00 51.19 232 ARG A CA 1
ATOM 1874 C C . ARG A 1 232 ? 5.943 43.205 -14.508 1.00 51.19 232 ARG A C 1
ATOM 1876 O O . ARG A 1 232 ? 6.756 43.492 -15.367 1.00 51.19 232 ARG A O 1
ATOM 1883 N N . GLN A 1 233 ? 5.602 44.056 -13.545 1.00 49.19 233 GLN A N 1
ATOM 1884 C CA . GLN A 1 233 ? 6.065 45.443 -13.455 1.00 49.19 233 GLN A CA 1
ATOM 1885 C C . GLN A 1 233 ? 7.479 45.554 -12.872 1.00 49.19 233 GLN A C 1
ATOM 1887 O O . GLN A 1 233 ? 8.202 46.467 -13.248 1.00 49.19 233 GLN A O 1
ATOM 1892 N N . SER A 1 234 ? 7.927 44.637 -12.004 1.00 48.19 234 SER A N 1
ATOM 1893 C CA . SER A 1 234 ? 9.332 44.583 -11.554 1.00 48.19 234 SER A CA 1
ATOM 1894 C C . SER A 1 234 ? 10.257 43.846 -12.527 1.00 48.19 234 SER A C 1
ATOM 1896 O O . SER A 1 234 ? 11.463 44.086 -12.485 1.00 48.19 234 SER A O 1
ATOM 1898 N N . GLU A 1 235 ? 9.717 43.008 -13.419 1.00 49.22 235 GLU A N 1
ATOM 1899 C CA . GLU A 1 235 ? 10.424 42.487 -14.597 1.00 49.22 235 GLU A CA 1
ATOM 1900 C C . GLU A 1 235 ? 10.448 43.527 -15.738 1.00 49.22 235 GLU A C 1
ATOM 1902 O O . GLU A 1 235 ? 11.496 43.699 -16.350 1.00 49.22 235 GLU A O 1
ATOM 1907 N N . GLU A 1 236 ? 9.386 44.316 -15.958 1.00 43.41 236 GLU A N 1
ATOM 1908 C CA . GLU A 1 236 ? 9.375 45.424 -16.936 1.00 43.41 236 GLU A CA 1
ATOM 1909 C C . GLU A 1 236 ? 10.206 46.637 -16.475 1.00 43.41 236 GLU A C 1
ATOM 1911 O O . GLU A 1 236 ? 10.986 47.171 -17.257 1.00 43.41 236 GLU A O 1
ATOM 1916 N N . ALA A 1 237 ? 10.142 47.048 -15.203 1.00 44.25 237 ALA A N 1
ATOM 1917 C CA . ALA A 1 237 ? 10.901 48.203 -14.697 1.00 44.25 237 ALA A CA 1
ATOM 1918 C C . ALA A 1 237 ? 12.394 47.913 -14.449 1.00 44.25 237 ALA A C 1
ATOM 1920 O O . ALA A 1 237 ? 13.173 48.842 -14.237 1.00 44.25 237 ALA A O 1
ATOM 1921 N N . LYS A 1 238 ? 12.814 46.640 -14.486 1.00 42.69 238 LYS A N 1
ATOM 1922 C CA . LYS A 1 238 ? 14.237 46.264 -14.548 1.00 42.69 238 LYS A CA 1
ATOM 1923 C C . LYS A 1 238 ? 14.769 46.146 -15.977 1.00 42.69 238 LYS A C 1
ATOM 1925 O O . LYS A 1 238 ? 15.980 46.086 -16.140 1.00 42.69 238 LYS A O 1
ATOM 1930 N N . HIS A 1 239 ? 13.899 46.176 -16.988 1.00 43.50 239 HIS A N 1
ATOM 1931 C CA . HIS A 1 239 ? 14.276 46.099 -18.402 1.00 43.50 239 HIS A CA 1
ATOM 1932 C C . HIS A 1 239 ? 14.316 47.455 -19.127 1.00 43.50 239 HIS A C 1
ATOM 1934 O O . HIS A 1 239 ? 14.593 47.490 -20.319 1.00 43.50 239 HIS A O 1
ATOM 1940 N N . THR A 1 240 ? 14.075 48.577 -18.440 1.00 41.28 240 THR A N 1
ATOM 1941 C CA . THR A 1 240 ? 14.101 49.918 -19.064 1.00 41.28 240 THR A CA 1
ATOM 1942 C C . THR A 1 240 ? 15.246 50.817 -18.586 1.00 41.28 240 THR A C 1
ATOM 1944 O O . THR A 1 240 ? 15.233 52.008 -18.889 1.00 41.28 240 THR A O 1
ATOM 1947 N N . ALA A 1 241 ? 16.208 50.296 -17.814 1.00 46.06 241 ALA A N 1
ATOM 1948 C CA . ALA A 1 241 ? 17.319 51.093 -17.273 1.00 46.06 241 ALA A CA 1
ATOM 1949 C C . ALA A 1 241 ? 18.718 50.647 -17.731 1.00 46.06 241 ALA A C 1
ATOM 1951 O O . ALA A 1 241 ? 19.633 51.462 -17.657 1.00 46.06 241 ALA A O 1
ATOM 1952 N N . ASP A 1 242 ? 18.866 49.432 -18.262 1.00 41.72 242 ASP A N 1
ATOM 1953 C CA . ASP A 1 242 ? 20.069 49.008 -18.974 1.00 41.72 242 ASP A CA 1
ATOM 1954 C C . ASP A 1 242 ? 19.689 48.790 -20.441 1.00 41.72 242 ASP A C 1
ATOM 1956 O O . ASP A 1 242 ? 18.834 47.971 -20.761 1.00 41.72 242 ASP A O 1
ATOM 1960 N N . THR A 1 243 ? 20.253 49.662 -21.273 1.00 41.28 243 THR A N 1
ATOM 1961 C CA . THR A 1 243 ? 20.547 49.584 -22.707 1.00 41.28 243 THR A CA 1
ATOM 1962 C C . THR A 1 243 ? 20.027 48.364 -23.475 1.00 41.28 243 THR A C 1
ATOM 1964 O O . THR A 1 243 ? 20.178 47.229 -23.047 1.00 41.28 243 THR A O 1
ATOM 1967 N N . GLU A 1 244 ? 19.515 48.636 -24.676 1.00 49.94 244 GLU A N 1
ATOM 1968 C CA . GLU A 1 244 ? 19.200 47.734 -25.794 1.00 49.94 244 GLU A CA 1
ATOM 1969 C C . GLU A 1 244 ? 20.341 46.755 -26.171 1.00 49.94 244 GLU A C 1
ATOM 1971 O O . GLU A 1 244 ? 20.852 46.770 -27.287 1.00 49.94 244 GLU A O 1
ATOM 1976 N N . GLU A 1 245 ? 20.759 45.879 -25.265 1.00 49.62 245 GLU A N 1
ATOM 1977 C CA . GLU A 1 245 ? 21.537 44.698 -25.608 1.00 49.62 245 GLU A CA 1
ATOM 1978 C C . GLU A 1 245 ? 20.536 43.611 -25.992 1.00 49.62 245 GLU A C 1
ATOM 1980 O O . GLU A 1 245 ? 19.978 42.897 -25.155 1.00 49.62 245 GLU A O 1
ATOM 1985 N N . GLU A 1 246 ? 20.259 43.528 -27.294 1.00 58.47 246 GLU A N 1
ATOM 1986 C CA . GLU A 1 246 ? 19.778 42.294 -27.901 1.00 58.47 246 GLU A CA 1
ATOM 1987 C C . GLU A 1 246 ? 20.649 41.153 -27.360 1.00 58.47 246 GLU A C 1
ATOM 1989 O O . GLU A 1 246 ? 21.867 41.149 -27.541 1.00 58.47 246 GLU A O 1
ATOM 1994 N N . ILE A 1 247 ? 20.045 40.211 -26.633 1.00 55.62 247 ILE A N 1
ATOM 1995 C CA . ILE A 1 247 ? 20.753 39.012 -26.188 1.00 55.62 247 ILE A CA 1
ATOM 1996 C C . ILE A 1 247 ? 21.032 38.194 -27.455 1.00 55.62 247 ILE A C 1
ATOM 1998 O O . ILE A 1 247 ? 20.175 37.434 -27.907 1.00 55.62 247 ILE A O 1
ATOM 2002 N N . ASP A 1 248 ? 22.208 38.395 -28.047 1.00 65.38 248 ASP A N 1
ATOM 2003 C CA . ASP A 1 248 ? 22.706 37.642 -29.197 1.00 65.38 248 ASP A CA 1
ATOM 2004 C C . ASP A 1 248 ? 23.133 36.249 -28.718 1.00 65.38 248 ASP A C 1
ATOM 2006 O O . ASP A 1 248 ? 24.260 36.011 -28.280 1.00 65.38 248 ASP A O 1
ATOM 2010 N N . ILE A 1 249 ? 22.163 35.336 -28.679 1.00 67.19 249 ILE A N 1
ATOM 2011 C CA . ILE A 1 249 ? 22.400 33.935 -28.339 1.00 67.19 249 ILE A CA 1
ATOM 2012 C C . ILE A 1 249 ? 23.092 33.294 -29.542 1.00 67.19 249 ILE A C 1
ATOM 2014 O O . ILE A 1 249 ? 22.427 32.921 -30.511 1.00 67.19 249 ILE A O 1
ATOM 2018 N N . ASP A 1 250 ? 24.414 33.130 -29.470 1.00 76.06 250 ASP A N 1
ATOM 2019 C CA . ASP A 1 250 ? 25.150 32.352 -30.464 1.00 76.06 250 ASP A CA 1
ATOM 2020 C C . ASP A 1 250 ? 24.682 30.892 -30.401 1.00 76.06 250 ASP A C 1
ATOM 2022 O O . ASP A 1 250 ? 24.948 30.151 -29.453 1.00 76.06 250 ASP A O 1
ATOM 2026 N N . LEU A 1 251 ? 23.939 30.479 -31.427 1.00 77.25 251 LEU A N 1
ATOM 2027 C CA . LEU A 1 251 ? 23.403 29.126 -31.560 1.00 77.25 251 LEU A CA 1
ATOM 2028 C C . LEU A 1 251 ? 24.499 28.062 -31.734 1.00 77.25 251 LEU A C 1
ATOM 2030 O O . LEU A 1 251 ? 24.169 26.880 -31.674 1.00 77.25 251 LEU A O 1
ATOM 2034 N N . ASN A 1 252 ? 25.760 28.461 -31.944 1.00 77.31 252 ASN A N 1
ATOM 2035 C CA . ASN A 1 252 ? 26.917 27.565 -32.006 1.00 77.31 252 ASN A CA 1
ATOM 2036 C C . ASN A 1 252 ? 27.752 27.557 -30.712 1.00 77.31 252 ASN A C 1
ATOM 2038 O O . ASN A 1 252 ? 28.807 26.920 -30.686 1.00 77.31 252 ASN A O 1
ATOM 2042 N N . ASP A 1 253 ? 27.339 28.268 -29.654 1.00 85.69 253 ASP A N 1
ATOM 2043 C CA . ASP A 1 253 ? 28.015 28.195 -28.357 1.00 85.69 253 ASP A CA 1
ATOM 2044 C C . ASP A 1 253 ? 27.766 26.809 -27.724 1.00 85.69 253 ASP A C 1
ATOM 2046 O O . ASP A 1 253 ? 26.609 26.452 -27.456 1.00 85.69 253 ASP A O 1
ATOM 2050 N N . PRO A 1 254 ? 28.824 26.030 -27.418 1.00 86.00 254 PRO A N 1
ATOM 2051 C CA . PRO A 1 254 ? 28.699 24.739 -26.745 1.00 86.00 254 PRO A CA 1
ATOM 2052 C C . PRO A 1 254 ? 27.871 24.793 -25.452 1.00 86.00 254 PRO A C 1
ATOM 2054 O O . PRO A 1 254 ? 27.179 23.833 -25.115 1.00 86.00 254 PRO A O 1
ATOM 2057 N N . ALA A 1 255 ? 27.887 25.917 -24.726 1.00 84.00 255 ALA A N 1
ATOM 2058 C CA . ALA A 1 255 ? 27.098 26.073 -23.506 1.00 84.00 255 ALA A CA 1
ATOM 2059 C C . ALA A 1 255 ? 25.585 26.167 -23.782 1.00 84.00 255 ALA A C 1
ATOM 2061 O O . ALA A 1 255 ? 24.773 25.686 -22.981 1.00 84.00 255 ALA A O 1
ATOM 2062 N N . VAL A 1 256 ? 25.196 26.763 -24.914 1.00 86.81 256 VAL A N 1
ATOM 2063 C CA . VAL A 1 256 ? 23.800 26.857 -25.365 1.00 86.81 256 VAL A CA 1
ATOM 2064 C C . VAL A 1 256 ? 23.318 25.492 -25.855 1.00 86.81 256 VAL A C 1
ATOM 2066 O O . VAL A 1 256 ? 22.201 25.085 -25.520 1.00 86.81 256 VAL A O 1
ATOM 2069 N N . GLU A 1 257 ? 24.169 24.743 -26.559 1.00 84.88 257 GLU A N 1
ATOM 2070 C CA . GLU A 1 257 ? 23.888 23.363 -26.971 1.00 84.88 257 GLU A CA 1
ATOM 2071 C C . GLU A 1 257 ? 23.701 22.433 -25.760 1.00 84.88 257 GLU A C 1
ATOM 2073 O O . GLU A 1 257 ? 22.687 21.733 -25.668 1.00 84.88 257 GLU A O 1
ATOM 2078 N N . ASP A 1 258 ? 24.600 22.484 -24.773 1.00 88.56 258 ASP A N 1
ATOM 2079 C CA . ASP A 1 258 ? 24.502 21.703 -23.533 1.00 88.56 258 ASP A CA 1
ATOM 2080 C C . ASP A 1 258 ? 23.226 22.034 -22.744 1.00 88.56 258 ASP A C 1
ATOM 2082 O O . ASP A 1 258 ? 22.529 21.144 -22.231 1.00 88.56 258 ASP A O 1
ATOM 2086 N N . ALA A 1 259 ? 22.877 23.321 -22.660 1.00 87.31 259 ALA A N 1
ATOM 2087 C CA . ALA A 1 259 ? 21.641 23.769 -22.033 1.00 87.31 259 ALA A CA 1
ATOM 2088 C C . ALA A 1 259 ? 20.406 23.261 -22.794 1.00 87.31 259 ALA A C 1
ATOM 2090 O O . ALA A 1 259 ? 19.459 22.765 -22.171 1.00 87.31 259 ALA A O 1
ATOM 2091 N N . ALA A 1 260 ? 20.422 23.315 -24.127 1.00 89.75 260 ALA A N 1
ATOM 2092 C CA . ALA A 1 260 ? 19.348 22.809 -24.972 1.00 89.75 260 ALA A CA 1
ATOM 2093 C C . ALA A 1 260 ? 19.164 21.293 -24.801 1.00 89.75 260 ALA A C 1
ATOM 2095 O O . ALA A 1 260 ? 18.040 20.837 -24.571 1.00 89.75 260 ALA A O 1
ATOM 2096 N N . VAL A 1 261 ? 20.249 20.514 -24.811 1.00 91.31 261 VAL A N 1
ATOM 2097 C CA . VAL A 1 261 ? 20.224 19.062 -24.564 1.00 91.31 261 VAL A CA 1
ATOM 2098 C C . VAL A 1 261 ? 19.653 18.760 -23.177 1.00 91.31 261 VAL A C 1
ATOM 2100 O O . VAL A 1 261 ? 18.815 17.866 -23.025 1.00 91.31 261 VAL A O 1
ATOM 2103 N N . LYS A 1 262 ? 20.025 19.539 -22.157 1.00 94.31 262 LYS A N 1
ATOM 2104 C CA . LYS A 1 262 ? 19.503 19.384 -20.792 1.00 94.31 262 LYS A CA 1
ATOM 2105 C C . LYS A 1 262 ? 18.003 19.670 -20.708 1.00 94.31 262 LYS A C 1
ATOM 2107 O O . LYS A 1 262 ? 17.276 18.893 -20.084 1.00 94.31 262 LYS A O 1
ATOM 2112 N N . ILE A 1 263 ? 17.522 20.726 -21.365 1.00 92.31 263 ILE A N 1
ATOM 2113 C CA . ILE A 1 263 ? 16.092 21.064 -21.442 1.00 92.31 263 ILE A CA 1
ATOM 2114 C C . ILE A 1 263 ? 15.323 19.969 -22.192 1.00 92.31 263 ILE A C 1
ATOM 2116 O O . ILE A 1 263 ? 14.274 19.518 -21.726 1.00 92.31 263 ILE A O 1
ATOM 2120 N N . GLN A 1 264 ? 15.862 19.469 -23.305 1.00 91.44 264 GLN A N 1
ATOM 2121 C CA . GLN A 1 264 ? 15.258 18.386 -24.084 1.00 91.44 264 GLN A CA 1
ATOM 2122 C C . GLN A 1 264 ? 15.188 17.075 -23.289 1.00 91.44 264 GLN A C 1
ATOM 2124 O O . GLN A 1 264 ? 14.143 16.419 -23.271 1.00 91.44 264 GLN A O 1
ATOM 2129 N N . ALA A 1 265 ? 16.255 16.703 -22.576 1.00 91.00 265 ALA A N 1
ATOM 2130 C CA . ALA A 1 265 ? 16.289 15.512 -21.731 1.00 91.00 265 ALA A CA 1
ATOM 2131 C C . ALA A 1 265 ? 15.291 15.611 -20.565 1.00 91.00 265 ALA A C 1
ATOM 2133 O O . ALA A 1 265 ? 14.534 14.670 -20.298 1.00 91.00 265 ALA A O 1
ATOM 2134 N N . GLN A 1 266 ? 15.231 16.771 -19.904 1.00 93.19 266 GLN A N 1
ATOM 2135 C CA . GLN A 1 266 ? 14.257 17.034 -18.845 1.00 93.19 266 GLN A CA 1
ATOM 2136 C C . GLN A 1 266 ? 12.820 16.974 -19.368 1.00 93.19 266 GLN A C 1
ATOM 2138 O O . GLN A 1 266 ? 11.967 16.351 -18.727 1.00 93.19 266 GLN A O 1
ATOM 2143 N N . PHE A 1 267 ? 12.555 17.551 -20.543 1.00 94.69 267 PHE A N 1
ATOM 2144 C CA . PHE A 1 267 ? 11.240 17.534 -21.177 1.00 94.69 267 PHE A CA 1
ATOM 2145 C C . PHE A 1 267 ? 10.827 16.126 -21.619 1.00 94.69 267 PHE A C 1
ATOM 2147 O O . PHE A 1 267 ? 9.692 15.713 -21.376 1.00 94.69 267 PHE A O 1
ATOM 2154 N N . LYS A 1 268 ? 11.748 15.338 -22.184 1.00 91.94 268 LYS A N 1
ATOM 2155 C CA . LYS A 1 268 ? 11.513 13.925 -22.519 1.00 91.94 268 LYS A CA 1
ATOM 2156 C C . LYS A 1 268 ? 11.139 13.120 -21.273 1.00 91.94 268 LYS A C 1
ATOM 2158 O O . LYS A 1 268 ? 10.154 12.382 -21.288 1.00 91.94 268 LYS A O 1
ATOM 2163 N N . GLY A 1 269 ? 11.866 13.316 -20.171 1.00 92.88 269 GLY A N 1
ATOM 2164 C CA . GLY A 1 269 ? 11.541 12.701 -18.884 1.00 92.88 269 GLY A CA 1
ATOM 2165 C C . GLY A 1 269 ? 10.193 13.165 -18.324 1.00 92.88 269 GLY A C 1
ATOM 2166 O O . GLY A 1 269 ? 9.430 12.358 -17.797 1.00 92.88 269 GLY A O 1
ATOM 2167 N N . PHE A 1 270 ? 9.871 14.452 -18.457 1.00 93.00 270 PHE A N 1
ATOM 2168 C CA . PHE A 1 270 ? 8.578 15.006 -18.056 1.00 93.00 270 PHE A CA 1
ATOM 2169 C C . PHE A 1 270 ? 7.426 14.393 -18.860 1.00 93.00 270 PHE A C 1
ATOM 2171 O O . PHE A 1 270 ? 6.425 13.993 -18.270 1.00 93.00 270 PHE A O 1
ATOM 2178 N N . LYS A 1 271 ? 7.589 14.243 -20.178 1.00 89.88 271 LYS A N 1
ATOM 2179 C CA . LYS A 1 271 ? 6.593 13.628 -21.059 1.00 89.88 271 LYS A CA 1
ATOM 2180 C C . LYS A 1 271 ? 6.363 12.158 -20.703 1.00 89.88 271 LYS A C 1
ATOM 2182 O O . LYS A 1 271 ? 5.225 11.776 -20.477 1.00 89.88 271 LYS A O 1
ATOM 2187 N N . ALA A 1 272 ? 7.429 11.384 -20.483 1.00 88.25 272 ALA A N 1
ATOM 2188 C CA . ALA A 1 272 ? 7.320 9.994 -20.033 1.00 88.25 272 ALA A CA 1
ATOM 2189 C C . ALA A 1 272 ? 6.602 9.853 -18.675 1.00 88.25 272 ALA A C 1
ATOM 2191 O O . ALA A 1 272 ? 5.786 8.951 -18.490 1.00 88.25 272 ALA A O 1
ATOM 2192 N N . ARG A 1 273 ? 6.867 10.755 -17.719 1.00 88.56 273 ARG A N 1
ATOM 2193 C CA . ARG A 1 273 ? 6.158 10.773 -16.427 1.00 88.56 273 ARG A CA 1
ATOM 2194 C C . ARG A 1 273 ? 4.682 11.128 -16.594 1.00 88.56 273 ARG A C 1
ATOM 2196 O O . ARG A 1 273 ? 3.835 10.435 -16.041 1.00 88.56 273 ARG A O 1
ATOM 2203 N N . LYS A 1 274 ? 4.377 12.142 -17.404 1.00 88.62 274 LYS A N 1
ATOM 2204 C CA . LYS A 1 274 ? 3.007 12.582 -17.693 1.00 88.62 274 LYS A CA 1
ATOM 2205 C C . LYS A 1 274 ? 2.202 11.517 -18.442 1.00 88.62 274 LYS A C 1
ATOM 2207 O O . LYS A 1 274 ? 1.029 11.319 -18.146 1.00 88.62 274 LYS A O 1
ATOM 2212 N N . ASP A 1 275 ? 2.829 10.796 -19.365 1.00 84.06 275 ASP A N 1
ATOM 2213 C CA . ASP A 1 275 ? 2.205 9.694 -20.099 1.00 84.06 275 ASP A CA 1
ATOM 2214 C C . ASP A 1 275 ? 2.015 8.458 -19.202 1.00 84.06 275 ASP A C 1
ATOM 2216 O O . ASP A 1 275 ? 1.000 7.771 -19.304 1.00 84.06 275 ASP A O 1
ATOM 2220 N N . LYS A 1 276 ? 2.918 8.212 -18.239 1.00 83.94 276 LYS A N 1
ATOM 2221 C CA . LYS A 1 276 ? 2.733 7.198 -17.184 1.00 83.94 276 LYS A CA 1
ATOM 2222 C C . LYS A 1 276 ? 1.596 7.554 -16.220 1.00 83.94 276 LYS A C 1
ATOM 2224 O O . LYS A 1 276 ? 0.868 6.677 -15.771 1.00 83.94 276 LYS A O 1
ATOM 2229 N N . GLU A 1 277 ? 1.437 8.830 -15.884 1.00 77.12 277 GLU A N 1
ATOM 2230 C CA . GLU A 1 277 ? 0.300 9.313 -15.090 1.00 77.12 277 GL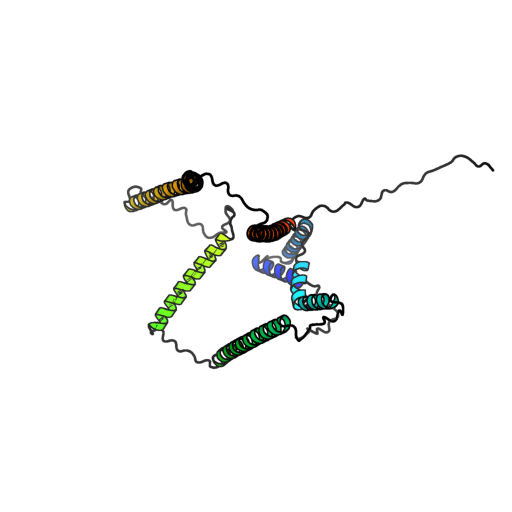U A CA 1
ATOM 2231 C C . GLU A 1 277 ? -1.018 9.219 -15.868 1.00 77.12 277 GLU A C 1
ATOM 2233 O O . GLU A 1 277 ? -2.028 8.815 -15.298 1.00 77.12 277 GLU A O 1
ATOM 2238 N N . ARG A 1 278 ? -1.005 9.518 -17.175 1.00 77.75 278 ARG A N 1
ATOM 2239 C CA . ARG A 1 278 ? -2.169 9.366 -18.062 1.00 77.75 278 ARG A CA 1
ATOM 2240 C C . ARG A 1 278 ? -2.545 7.908 -18.323 1.00 77.75 278 ARG A C 1
ATOM 2242 O O . ARG A 1 278 ? -3.722 7.591 -18.316 1.00 77.75 278 ARG A O 1
ATOM 2249 N N . SER A 1 279 ? -1.590 7.004 -18.523 1.00 66.56 279 SER A N 1
ATOM 2250 C CA . SER A 1 279 ? -1.886 5.566 -18.684 1.00 66.56 279 SER A CA 1
ATOM 2251 C C . SER A 1 279 ? -2.442 4.960 -17.396 1.00 66.56 279 SER A C 1
ATOM 2253 O O . SER A 1 279 ? -3.452 4.266 -17.439 1.00 66.56 279 SER A O 1
ATOM 2255 N N . LYS A 1 280 ? -1.905 5.351 -16.231 1.00 64.56 280 LYS A N 1
ATOM 2256 C CA . LYS A 1 280 ? -2.490 5.001 -14.926 1.00 64.56 280 LYS A CA 1
ATOM 2257 C C . LYS A 1 280 ? -3.938 5.474 -14.742 1.00 64.56 280 LYS A C 1
ATOM 2259 O O . LYS A 1 280 ? -4.649 4.865 -13.950 1.00 64.56 280 LYS A O 1
ATOM 2264 N N . SER A 1 281 ? -4.369 6.540 -15.422 1.00 53.47 281 SER A N 1
ATOM 2265 C CA . SER A 1 281 ? -5.760 7.012 -15.387 1.00 53.47 281 SER A CA 1
ATOM 2266 C C . SER A 1 281 ? -6.635 6.491 -16.537 1.00 53.47 281 SER A C 1
ATOM 2268 O O . SER A 1 281 ? -7.857 6.560 -16.429 1.00 53.47 281 SER A O 1
ATOM 2270 N N . VAL A 1 282 ? -6.049 5.938 -17.606 1.00 51.75 282 VAL A N 1
ATOM 2271 C CA . VAL A 1 282 ? -6.769 5.386 -18.773 1.00 51.75 282 VAL A CA 1
ATOM 2272 C C . VAL A 1 282 ? -7.020 3.875 -18.656 1.00 51.75 282 VAL A C 1
ATOM 2274 O O . VAL A 1 282 ? -8.064 3.420 -19.114 1.00 51.75 282 VAL A O 1
ATOM 2277 N N . ASP A 1 283 ? -6.187 3.114 -17.935 1.00 46.06 283 ASP A N 1
ATOM 2278 C CA . ASP A 1 283 ? -6.410 1.674 -17.675 1.00 46.06 283 ASP A CA 1
ATOM 2279 C C . ASP A 1 283 ? -7.631 1.366 -16.765 1.00 46.06 283 ASP A C 1
ATOM 2281 O O . ASP A 1 283 ? -7.895 0.212 -16.436 1.00 46.06 283 ASP A O 1
ATOM 2285 N N . GLN A 1 284 ? -8.420 2.380 -16.376 1.00 44.44 284 GLN A N 1
ATOM 2286 C CA . GLN A 1 284 ? -9.717 2.237 -15.689 1.00 44.44 284 GLN A CA 1
ATOM 2287 C C . GLN A 1 284 ? -10.947 2.469 -16.590 1.00 44.44 284 GLN A C 1
ATOM 2289 O O . GLN A 1 284 ? -12.056 2.648 -16.084 1.00 44.44 284 GLN A O 1
ATOM 2294 N N . LYS A 1 285 ? -10.811 2.439 -17.923 1.00 35.09 285 LYS A N 1
ATOM 2295 C CA . LYS A 1 285 ? -11.973 2.348 -18.828 1.00 35.09 285 LYS A CA 1
ATOM 2296 C C . LYS A 1 285 ? -11.741 1.306 -19.927 1.00 35.09 285 LYS A C 1
ATOM 2298 O O . LYS A 1 285 ? -10.882 1.533 -20.776 1.00 35.09 285 LYS A O 1
ATOM 2303 N N . PRO A 1 286 ? -12.514 0.203 -19.978 1.00 34.56 286 PRO A N 1
ATOM 2304 C CA . PRO A 1 286 ? -12.438 -0.723 -21.098 1.00 34.56 286 PRO A CA 1
ATOM 2305 C C . PRO A 1 286 ? -13.076 -0.082 -22.343 1.00 34.56 286 PRO A C 1
ATOM 2307 O O . PRO A 1 286 ? -14.243 0.313 -22.327 1.00 34.56 286 PRO A O 1
ATOM 2310 N N . GLY A 1 287 ? -12.285 0.056 -23.410 1.00 31.09 287 GLY A N 1
ATOM 2311 C CA . GLY A 1 287 ? -12.755 0.361 -24.765 1.00 31.09 287 GLY A CA 1
ATOM 2312 C C . GLY A 1 287 ? -13.378 -0.871 -25.446 1.00 31.09 287 GLY A C 1
ATOM 2313 O O . GLY A 1 287 ? -13.173 -1.992 -24.981 1.00 31.09 287 GLY A O 1
ATOM 2314 N N . PRO A 1 288 ? -14.167 -0.674 -26.518 1.00 39.28 288 PRO A N 1
ATOM 2315 C CA . PRO A 1 288 ? -15.166 -1.629 -26.988 1.00 39.28 288 PRO A CA 1
ATOM 2316 C C . PRO A 1 288 ? -14.531 -2.779 -27.777 1.00 39.28 288 PRO A C 1
ATOM 2318 O O . PRO A 1 288 ? -13.774 -2.541 -28.716 1.00 39.28 288 PRO A O 1
ATOM 2321 N N . SER A 1 289 ? -14.868 -4.024 -27.428 1.00 35.59 289 SER A N 1
ATOM 2322 C CA . SER A 1 289 ? -14.530 -5.179 -28.261 1.00 35.59 289 SER A CA 1
ATOM 2323 C C . SER A 1 289 ? -15.471 -5.252 -29.461 1.00 35.59 289 SER A C 1
ATOM 2325 O O . SER A 1 289 ? -16.691 -5.328 -29.295 1.00 35.59 289 SER A O 1
ATOM 2327 N N . GLU A 1 290 ? -14.866 -5.254 -30.645 1.00 33.31 290 GLU A N 1
ATOM 2328 C CA . GLU A 1 290 ? -15.393 -5.753 -31.914 1.00 33.31 290 GLU A CA 1
ATOM 2329 C C . GLU A 1 290 ? -16.429 -6.870 -31.733 1.00 33.31 290 GLU A C 1
ATOM 2331 O O . GLU A 1 290 ? -16.159 -7.927 -31.159 1.00 33.31 290 GLU A O 1
ATOM 2336 N N . ALA A 1 291 ? -17.633 -6.606 -32.233 1.00 33.28 291 ALA A N 1
ATOM 2337 C CA . ALA A 1 291 ? -18.719 -7.562 -32.298 1.00 33.28 291 ALA A CA 1
ATOM 2338 C C . ALA A 1 291 ? -18.438 -8.589 -33.402 1.00 33.28 291 ALA A C 1
ATOM 2340 O O . ALA A 1 291 ? -18.434 -8.260 -34.588 1.00 33.28 291 ALA A O 1
ATOM 2341 N N . ALA A 1 292 ? -18.243 -9.842 -32.996 1.00 36.38 292 ALA A N 1
ATOM 2342 C CA . ALA A 1 292 ? -18.410 -10.993 -33.865 1.00 36.38 292 ALA A CA 1
ATOM 2343 C C . ALA A 1 292 ? -19.888 -11.104 -34.281 1.00 36.38 292 ALA A C 1
ATOM 2345 O O . ALA A 1 292 ? -20.796 -11.057 -33.447 1.00 36.38 292 ALA A O 1
ATOM 2346 N N . THR A 1 293 ? -20.109 -11.223 -35.583 1.00 34.28 293 THR A N 1
ATOM 2347 C CA . THR A 1 293 ? -21.397 -11.436 -36.245 1.00 34.28 293 THR A CA 1
ATOM 2348 C C . THR A 1 293 ? -21.996 -12.809 -35.897 1.00 34.28 293 THR A C 1
ATOM 2350 O O . THR A 1 293 ? -21.254 -13.790 -35.812 1.00 34.28 293 THR A O 1
ATOM 2353 N N . PRO A 1 294 ? -23.327 -12.929 -35.716 1.00 36.19 294 PRO A N 1
ATOM 2354 C CA . PRO A 1 294 ? -23.997 -14.219 -35.617 1.00 36.19 294 PRO A CA 1
ATOM 2355 C C . PRO A 1 294 ? -24.411 -14.742 -37.001 1.00 36.19 294 PRO A C 1
ATOM 2357 O O . PRO A 1 294 ? -24.705 -13.974 -37.914 1.00 36.19 294 PRO A O 1
ATOM 2360 N N . ALA A 1 295 ? -24.418 -16.068 -37.116 1.00 36.09 295 ALA A N 1
ATOM 2361 C CA . ALA A 1 295 ? -24.828 -16.850 -38.274 1.00 36.09 295 ALA A CA 1
ATOM 2362 C C . ALA A 1 295 ? -26.257 -16.530 -38.750 1.00 36.09 295 ALA A C 1
ATOM 2364 O O . ALA A 1 295 ? -27.180 -16.470 -37.936 1.00 36.09 295 ALA A O 1
ATOM 2365 N N . GLU A 1 296 ? -26.425 -16.410 -40.068 1.00 35.09 296 GLU A N 1
ATOM 2366 C CA . GLU A 1 296 ? -27.720 -16.390 -40.746 1.00 35.09 296 GLU A CA 1
ATOM 2367 C C . GLU A 1 296 ? -27.815 -17.623 -41.656 1.00 35.09 296 GLU A C 1
ATOM 2369 O O . GLU A 1 296 ? -26.952 -17.894 -42.490 1.00 35.09 296 GLU A O 1
ATOM 2374 N N . GLU A 1 297 ? -28.847 -18.410 -41.380 1.00 38.88 297 GLU A N 1
ATOM 2375 C CA . GLU A 1 297 ? -29.289 -19.624 -42.050 1.00 38.88 297 GLU A CA 1
ATOM 2376 C C . GLU A 1 297 ? -29.953 -19.227 -43.378 1.00 38.88 297 GLU A C 1
ATOM 2378 O O . GLU A 1 297 ? -30.994 -18.572 -43.375 1.00 38.88 297 GLU A O 1
ATOM 2383 N N . ALA A 1 298 ? -29.344 -19.582 -44.513 1.00 36.34 298 ALA A N 1
ATOM 2384 C CA . ALA A 1 298 ? -29.907 -19.345 -45.839 1.00 36.34 298 ALA A CA 1
ATOM 2385 C C . ALA A 1 298 ? -30.222 -20.679 -46.525 1.00 36.34 298 ALA A C 1
ATOM 2387 O O . ALA A 1 298 ? -29.358 -21.528 -46.734 1.00 36.34 298 ALA A O 1
ATOM 2388 N N . VAL A 1 299 ? -31.508 -20.822 -46.819 1.00 37.12 299 VAL A N 1
ATOM 2389 C CA . VAL A 1 299 ? -32.185 -21.890 -47.550 1.00 37.12 299 VAL A CA 1
ATOM 2390 C C . VAL A 1 299 ? -31.706 -21.894 -49.005 1.00 37.12 299 VAL A C 1
ATOM 2392 O O . VAL A 1 299 ? -31.839 -20.885 -49.692 1.00 37.12 299 VAL A O 1
ATOM 2395 N N . GLU A 1 300 ? -31.169 -23.020 -49.474 1.00 35.53 300 GLU A N 1
ATOM 2396 C CA . GLU A 1 300 ? -30.919 -23.261 -50.899 1.00 35.53 300 GLU A CA 1
ATOM 2397 C C . GLU A 1 300 ? -32.210 -23.768 -51.556 1.00 35.53 300 GLU A C 1
ATOM 2399 O O . GLU A 1 300 ? -32.671 -24.873 -51.268 1.00 35.53 300 GLU A O 1
ATOM 2404 N N . ASP A 1 301 ? -32.788 -22.948 -52.432 1.00 34.84 301 ASP A N 1
ATOM 2405 C CA . ASP A 1 301 ? -33.818 -23.343 -53.394 1.00 34.84 301 ASP A CA 1
ATOM 2406 C C . ASP A 1 301 ? -33.445 -22.703 -54.742 1.00 34.84 301 ASP A C 1
ATOM 2408 O O . ASP A 1 301 ? -33.803 -21.562 -55.030 1.00 34.84 301 ASP A O 1
ATOM 2412 N N . GLU A 1 302 ? -32.638 -23.405 -55.544 1.00 37.19 302 GLU A N 1
ATOM 2413 C CA . GLU A 1 302 ? -32.458 -23.095 -56.966 1.00 37.19 302 GLU A CA 1
ATOM 2414 C C . GLU A 1 302 ? -32.918 -24.290 -57.802 1.00 37.19 302 GLU A C 1
ATOM 2416 O O . GLU A 1 302 ? -32.195 -25.263 -58.024 1.00 37.19 302 GLU A O 1
ATOM 2421 N N . THR A 1 303 ? -34.158 -24.199 -58.279 1.00 38.00 303 THR A N 1
ATOM 2422 C CA . THR A 1 303 ? -34.648 -24.959 -59.425 1.00 38.00 303 THR A CA 1
ATOM 2423 C C . THR A 1 303 ? -34.313 -24.230 -60.724 1.00 38.00 303 THR A C 1
ATOM 2425 O O . THR A 1 303 ? -34.715 -23.082 -60.901 1.00 38.00 303 THR A O 1
ATOM 2428 N N . ASP A 1 304 ? -33.671 -24.976 -61.624 1.00 36.00 304 ASP A N 1
ATOM 2429 C CA . ASP A 1 304 ? -33.818 -24.983 -63.083 1.00 36.00 304 ASP A CA 1
ATOM 2430 C C . ASP A 1 304 ? -33.671 -23.661 -63.869 1.00 36.00 304 ASP A C 1
ATOM 2432 O O . ASP A 1 304 ? -34.500 -22.757 -63.795 1.00 36.00 304 ASP A O 1
ATOM 2436 N N . LEU A 1 305 ? -32.713 -23.631 -64.809 1.00 39.28 305 LEU A N 1
ATOM 2437 C CA . LEU A 1 305 ? -32.997 -23.857 -66.241 1.00 39.28 305 LEU A CA 1
ATOM 2438 C C . LEU A 1 305 ? -31.764 -23.600 -67.145 1.00 39.28 305 LEU A C 1
ATOM 2440 O O . LEU A 1 305 ? -31.129 -22.551 -67.084 1.00 39.28 305 LEU A O 1
ATOM 2444 N N . ASN A 1 306 ? -31.586 -24.527 -68.095 1.00 41.25 306 ASN A N 1
ATOM 2445 C CA . ASN A 1 306 ? -30.958 -24.411 -69.425 1.00 41.25 306 ASN A CA 1
ATOM 2446 C C . ASN A 1 306 ? -29.443 -24.630 -69.641 1.00 41.25 306 ASN A C 1
ATOM 2448 O O . ASN A 1 306 ? -28.660 -23.696 -69.773 1.00 41.25 306 ASN A O 1
ATOM 2452 N N . ASP A 1 307 ? -29.136 -25.918 -69.827 1.00 41.22 307 ASP A N 1
ATOM 2453 C CA . ASP A 1 307 ? -28.710 -26.599 -71.073 1.00 41.22 307 ASP A CA 1
ATOM 2454 C C . ASP A 1 307 ? -27.366 -26.281 -71.788 1.00 41.22 307 ASP A C 1
ATOM 2456 O O . ASP A 1 307 ? -26.954 -25.127 -71.912 1.00 41.22 307 ASP A O 1
ATOM 2460 N N . PRO A 1 308 ? -26.694 -27.327 -72.330 1.00 47.81 308 PRO A N 1
ATOM 2461 C CA . PRO A 1 308 ? -25.300 -27.309 -72.764 1.00 47.81 308 PRO A CA 1
ATOM 2462 C C . PRO A 1 308 ? -25.122 -27.080 -74.274 1.00 47.81 308 PRO A C 1
ATOM 2464 O O . PRO A 1 308 ? -25.968 -27.442 -75.093 1.00 47.81 308 PRO A O 1
ATOM 2467 N N . ALA A 1 309 ? -23.943 -26.589 -74.662 1.00 46.81 309 ALA A N 1
ATOM 2468 C CA . ALA A 1 309 ? -23.465 -26.677 -76.036 1.00 46.81 309 ALA A CA 1
ATOM 2469 C C . ALA A 1 309 ? -21.992 -27.121 -76.088 1.00 46.81 309 ALA A C 1
ATOM 2471 O O . ALA A 1 309 ? -21.112 -26.413 -75.598 1.00 46.81 309 ALA A O 1
ATOM 2472 N N . VAL A 1 310 ? -21.807 -28.236 -76.812 1.00 42.12 310 VAL A N 1
ATOM 2473 C CA . VAL A 1 310 ? -20.587 -28.863 -77.373 1.00 42.12 310 VAL A CA 1
ATOM 2474 C C . VAL A 1 310 ? -19.832 -29.847 -76.483 1.00 42.12 310 VAL A C 1
ATOM 2476 O O . VAL A 1 310 ? -19.195 -29.432 -75.495 1.00 42.12 310 VAL A O 1
#

Sequence (310 aa):
MTVPFSNTKLRVPNGFQNVMWVFAREVMRDNPQNIHKYGYRFFTKLLKIRAIEGHDPAQHGAHSEDRFYNNWAYKESASMLAFMDDEEIDIDLNDPATEQAAVLIQAQFKGFMARKEISRAKSVDQKQEEEEEEEIDIDLTDPAVEDAAIKIQAQFKGYKIRKRIASVEKLDEPKPDEHEPAKQEEEEEIDIDLNDPAVEDAAVKIQAQFKGFMARKKLGSMGSIDKIEDRRQSEEAKHTADTEEEIDIDLNDPAVEDAAVKIQAQFKGFKARKDKERSKSVDQKPGPSEAATPAEEAVEDETDLNDPAV

pLDDT: mean 71.6, std 20.86, range [31.09, 97.06]

Solvent-accessible surface area (backbone atoms only — not comparable to full-atom values): 19311 Å² total; per-residue (Å²): 136,85,76,86,79,67,97,55,99,72,78,84,63,73,14,48,65,50,49,51,49,53,50,52,50,51,45,68,70,68,60,58,95,51,59,69,65,48,48,52,54,50,53,53,49,51,53,49,48,27,71,72,70,70,57,51,66,34,58,58,31,25,60,59,54,40,56,77,75,51,62,57,73,60,52,54,55,50,52,56,54,69,69,56,65,94,68,80,78,82,72,59,82,81,39,72,67,52,49,54,50,50,52,50,52,51,53,50,50,53,51,49,49,54,52,49,51,53,53,49,51,54,58,47,54,62,52,62,63,65,74,57,82,66,78,76,81,73,58,88,82,40,68,70,54,52,53,50,49,53,49,51,51,54,51,50,55,50,48,55,51,52,52,51,48,61,58,52,72,73,52,92,64,96,73,83,84,87,82,84,88,80,76,94,68,77,87,70,76,76,80,73,58,83,83,38,68,70,53,49,54,50,49,52,50,51,51,53,51,49,53,52,48,51,52,50,50,50,50,49,59,41,51,63,45,47,56,51,48,52,47,48,48,55,53,51,66,63,61,76,77,61,75,95,69,76,81,80,75,58,85,83,39,67,70,53,49,54,50,49,52,50,51,49,54,51,48,53,52,49,49,54,50,52,51,52,54,47,47,70,65,47,80,79,58,92,76,86,77,83,80,82,82,80,90,80,91,78,85,90,83,85,80,86,88,84,88,89,87,135

Secondary structure (DSSP, 8-state):
--------S--PPTTHHHHHHHHHHHHHHH--S-HHHHHHHHHHHHHHHHHHH---HHHHHHHHHHHHH--HHHHHHHHHHHTS--------TT-HHHHHHHHHHHHHHHHHHHHHHHHHHHHHHHHHTTS--------TT-HHHHHHHHHHHHHHHHHHHHHHHHHHTT--S--------------------TT-HHHHHHHHHHHHHHHHHHHHHHHHHHHHHHHHHHHHHHHHTTSSSS--------TT-HHHHHHHHHHHHHHHHHHHHHHHHHHHHHTTSPPPP--PPPP---------------

Foldseek 3Di:
DDDPPPVDPDDDDQLPVVVVVVLVVVCVVVVDPDSVVVVVVVVVVQVVCCVVQVDHSSVVRNVVVCCVVDVCVVVVVVVVVVVPPPPPPPPDPPPPVVVVVVVVVVVVVVVVVVVVVVVVVVVVVVVVVVPPPPVPPPPPPDPVVVVVVVVVVVVVVVVVVVVVVVVVVVDPDDDDDDDDDDDDDDPPPPPPPPPPPVVVVVVVVVVVVVVVVVVVVVCVVVVVVCVVVVVVVVVVVVVPPDDDPPPPPPPPPVVVVVVVVVVVVVVVVVVVVVVVVVVVVVVSDDDDDDDDDDDDDDDDDDDDDDDDDD

InterPro domains:
  IPR000048 IQ motif, EF-hand binding site [PF00612] (100-117)
  IPR000048 IQ motif, EF-hand binding site [PF00612] (147-164)
  IPR000048 IQ motif, EF-hand binding site [PF00612] (201-219)
  IPR000048 IQ motif, EF-hand binding site [PF00612] (258-274)
  IPR000048 IQ motif, EF-hand binding site [SM00015] (97-119)
  IPR000048 IQ motif, EF-hand binding site [SM00015] (144-166)
  IPR000048 IQ motif, EF-hand binding site [SM00015] (198-220)
  IPR000048 IQ motif, EF-hand binding site [SM00015] (255-277)
  IPR047579 CABYR/SP17, dimerization domain [cd12100] (9-50)